Protein AF-A0A965MP32-F1 (afdb_monomer)

Mean predicted aligned error: 12.07 Å

Nearest PDB structures (foldseek):
  3c37-assembly2_B  TM=7.876E-01  e=1.181E-11  Geobacter sulfurreducens PCA
  3c37-assembly1_A  TM=7.851E-01  e=1.243E-11  Geobacter sulfurreducens PCA
  6ait-assembly1_C  TM=8.384E-01  e=5.784E-10  Escherichia coli K-12
  6ait-assembly1_D  TM=7.906E-01  e=2.077E-10  Escherichia coli K-12
  6ait-assembly1_B  TM=7.524E-01  e=4.960E-10  Escherichia coli K-12

Structure (mmCIF, N/CA/C/O backbone):
data_AF-A0A965MP32-F1
#
_entry.id   AF-A0A965MP32-F1
#
loop_
_atom_site.group_PDB
_atom_site.id
_atom_site.type_symbol
_atom_site.label_atom_id
_atom_site.label_alt_id
_atom_site.label_comp_id
_atom_site.label_asym_id
_atom_site.label_entity_id
_atom_site.label_seq_id
_atom_site.pdbx_PDB_ins_code
_atom_site.Cartn_x
_atom_site.Cartn_y
_atom_site.Cartn_z
_atom_site.occupancy
_atom_site.B_iso_or_equiv
_atom_site.auth_seq_id
_atom_site.auth_comp_id
_atom_site.auth_asym_id
_atom_site.auth_atom_id
_atom_site.pdbx_PDB_model_num
ATOM 1 N N . MET A 1 1 ? 70.671 13.641 80.241 1.00 37.56 1 MET A N 1
ATOM 2 C CA . MET A 1 1 ? 70.829 15.079 79.932 1.00 37.56 1 MET A CA 1
ATOM 3 C C . MET A 1 1 ? 70.138 15.336 78.591 1.00 37.56 1 MET A C 1
ATOM 5 O O . MET A 1 1 ? 70.593 14.753 77.624 1.00 37.56 1 MET A O 1
ATOM 9 N N . ARG A 1 2 ? 69.045 16.135 78.585 1.00 38.53 2 ARG A N 1
ATOM 10 C CA . ARG A 1 2 ? 68.271 16.693 77.431 1.00 38.53 2 ARG A CA 1
ATOM 11 C C . ARG A 1 2 ? 67.575 15.669 76.488 1.00 38.53 2 ARG A C 1
ATOM 13 O O . ARG A 1 2 ? 68.252 14.838 75.912 1.00 38.53 2 ARG A O 1
ATOM 20 N N . MET A 1 3 ? 66.235 15.540 76.390 1.00 34.91 3 MET A N 1
ATOM 21 C CA . MET A 1 3 ? 65.197 16.460 75.834 1.00 34.91 3 MET A CA 1
ATOM 22 C C . MET A 1 3 ? 65.639 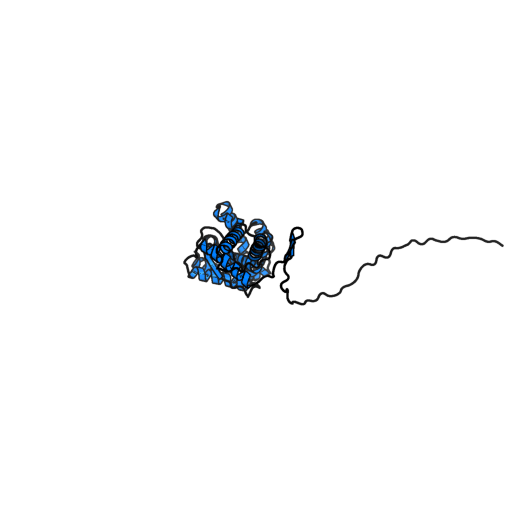17.079 74.489 1.00 34.91 3 MET A C 1
ATOM 24 O O . MET A 1 3 ? 66.714 17.654 74.449 1.00 34.91 3 MET A O 1
ATOM 28 N N . THR A 1 4 ? 64.950 16.973 73.342 1.00 38.81 4 THR A N 1
ATOM 29 C CA . THR A 1 4 ? 63.533 17.277 73.028 1.00 38.81 4 THR A CA 1
ATOM 30 C C . THR A 1 4 ? 63.216 16.986 71.543 1.00 38.81 4 THR A C 1
ATOM 32 O O . THR A 1 4 ? 64.109 17.151 70.722 1.00 38.81 4 THR A O 1
ATOM 35 N N . MET A 1 5 ? 61.916 16.761 71.249 1.00 38.69 5 MET A N 1
ATOM 36 C CA . MET A 1 5 ? 61.130 17.161 70.046 1.00 38.69 5 MET A CA 1
ATOM 37 C C . MET A 1 5 ? 61.526 16.567 68.674 1.00 38.69 5 MET A C 1
ATOM 39 O O . MET A 1 5 ? 62.690 16.480 68.338 1.00 38.69 5 MET A O 1
ATOM 43 N N . GLY A 1 6 ? 60.636 16.145 67.772 1.00 36.22 6 GLY A N 1
ATOM 44 C CA . GLY A 1 6 ? 59.199 16.356 67.601 1.00 36.22 6 GLY A CA 1
ATOM 45 C C . GLY A 1 6 ? 58.930 16.804 66.155 1.00 36.22 6 GLY A C 1
ATOM 46 O O . GLY A 1 6 ? 59.441 17.837 65.749 1.00 36.22 6 GLY A O 1
ATOM 47 N N . SER A 1 7 ? 58.149 16.052 65.372 1.00 38.44 7 SER A N 1
ATOM 48 C CA . SER A 1 7 ? 57.143 16.579 64.423 1.00 38.44 7 SER A CA 1
ATOM 49 C C . SER A 1 7 ? 56.504 15.454 63.598 1.00 38.44 7 SER A C 1
ATOM 51 O O . SER A 1 7 ? 57.158 14.542 63.101 1.00 38.44 7 SER A O 1
ATOM 53 N N . LYS A 1 8 ? 55.172 15.518 63.527 1.00 38.38 8 LYS A N 1
ATOM 54 C CA . LYS A 1 8 ? 54.264 14.622 62.806 1.00 38.38 8 LYS A CA 1
ATOM 55 C C . LYS A 1 8 ? 54.278 14.957 61.314 1.00 38.38 8 LYS A C 1
ATOM 57 O O . LYS A 1 8 ? 54.114 16.119 60.955 1.00 38.38 8 LYS A O 1
ATOM 62 N N . GLN A 1 9 ? 54.362 13.937 60.467 1.00 43.22 9 GLN A N 1
ATOM 63 C CA . GLN A 1 9 ? 54.179 14.056 59.022 1.00 43.22 9 GLN A CA 1
ATOM 64 C C . GLN A 1 9 ? 52.697 13.837 58.665 1.00 43.22 9 GLN A C 1
ATOM 66 O O . GLN A 1 9 ? 52.063 12.884 59.123 1.00 43.22 9 GLN A O 1
ATOM 71 N N . GLN A 1 10 ? 52.136 14.779 57.909 1.00 37.81 10 GLN A N 1
ATOM 72 C CA . GLN A 1 10 ? 50.729 14.864 57.508 1.00 37.81 10 GLN A CA 1
ATOM 73 C C . GLN A 1 10 ? 50.373 13.809 56.443 1.00 37.81 10 GLN A C 1
ATOM 75 O O . GLN A 1 10 ? 51.172 13.519 55.557 1.00 37.81 10 GLN A O 1
ATOM 80 N N . ARG A 1 11 ? 49.150 13.263 56.511 1.00 40.94 11 ARG A N 1
ATOM 81 C CA . ARG A 1 11 ? 48.537 12.416 55.471 1.00 40.94 11 ARG A CA 1
ATOM 82 C C . ARG A 1 11 ? 47.559 13.250 54.638 1.00 40.94 11 ARG A C 1
ATOM 84 O O . ARG A 1 11 ? 46.752 13.950 55.251 1.00 40.94 11 ARG A O 1
ATOM 91 N N . PRO A 1 12 ? 47.531 13.127 53.301 1.00 39.06 12 PRO A N 1
ATOM 92 C CA . PRO A 1 12 ? 46.391 13.568 52.521 1.00 39.06 12 PRO A CA 1
ATOM 93 C C . PRO A 1 12 ? 45.359 12.443 52.365 1.00 39.06 12 PRO A C 1
ATOM 95 O O . PRO A 1 12 ? 45.675 11.256 52.278 1.00 39.06 12 PRO A O 1
ATOM 98 N N . ILE A 1 13 ? 44.109 12.884 52.379 1.00 37.53 13 ILE A N 1
ATOM 99 C CA . ILE A 1 13 ? 42.854 12.147 52.263 1.00 37.53 13 ILE A CA 1
ATOM 100 C C . ILE A 1 13 ? 42.632 11.773 50.791 1.00 37.53 13 ILE A C 1
ATOM 102 O O . ILE A 1 13 ? 42.721 12.646 49.930 1.00 37.53 13 ILE A O 1
ATOM 106 N N . SER A 1 14 ? 42.290 10.516 50.500 1.00 36.25 14 SER A N 1
ATOM 107 C CA . SER A 1 14 ? 41.724 10.116 49.207 1.00 36.25 14 SER A CA 1
ATOM 108 C C . SER A 1 14 ? 40.303 9.579 49.393 1.00 36.25 14 SER A C 1
ATOM 110 O O . SER A 1 14 ? 40.043 8.646 50.152 1.00 36.25 14 SER A O 1
ATOM 112 N N . LEU A 1 15 ? 39.378 10.257 48.714 1.00 36.84 15 LEU A N 1
ATOM 113 C CA . LEU A 1 15 ? 37.946 9.992 48.627 1.00 36.84 15 LEU A CA 1
ATOM 114 C C . LEU A 1 15 ? 37.706 8.668 47.881 1.00 36.84 15 LEU A C 1
ATOM 116 O O . LEU A 1 15 ? 38.187 8.491 46.762 1.00 36.84 15 LEU A O 1
ATOM 120 N N . GLY A 1 16 ? 36.949 7.753 48.488 1.00 30.52 16 GLY A N 1
ATOM 121 C CA . GLY A 1 16 ? 36.506 6.516 47.850 1.00 30.52 16 GLY A CA 1
ATOM 122 C C . GLY A 1 16 ? 35.370 6.778 46.862 1.00 30.52 16 GLY A C 1
ATOM 123 O O . GLY A 1 16 ? 34.282 7.183 47.262 1.00 30.52 16 GLY A O 1
ATOM 124 N N . LEU A 1 17 ? 35.625 6.523 45.579 1.00 32.59 17 LEU A N 1
ATOM 125 C CA . LEU A 1 17 ? 34.623 6.479 44.518 1.00 32.59 17 LEU A CA 1
ATOM 126 C C . LEU A 1 17 ? 34.267 5.003 44.274 1.00 32.59 17 LEU A C 1
ATOM 128 O O . LEU A 1 17 ? 35.060 4.253 43.708 1.00 32.59 17 LEU A O 1
ATOM 132 N N . GLN A 1 18 ? 33.098 4.566 44.747 1.00 32.56 18 GLN A N 1
ATOM 133 C CA . GLN A 1 18 ? 32.551 3.246 44.425 1.00 32.56 18 GLN A CA 1
ATOM 134 C C . GLN A 1 18 ? 32.035 3.258 42.982 1.00 32.56 18 GLN A C 1
ATOM 136 O O . GLN A 1 18 ? 30.988 3.827 42.684 1.00 32.56 18 GLN A O 1
ATOM 141 N N . VAL A 1 19 ? 32.796 2.633 42.084 1.00 33.50 19 VAL A N 1
ATOM 142 C CA . VAL A 1 19 ? 32.397 2.354 40.701 1.00 33.50 19 VAL A CA 1
ATOM 143 C C . VAL A 1 19 ? 31.686 1.001 40.649 1.00 33.50 19 VAL A C 1
ATOM 145 O O . VAL A 1 19 ? 32.154 0.011 41.207 1.00 33.50 19 VAL A O 1
ATOM 148 N N . CYS A 1 20 ? 30.534 1.003 39.980 1.00 32.00 20 CYS A N 1
ATOM 149 C CA . CYS A 1 20 ? 29.635 -0.121 39.749 1.00 32.00 20 CYS A CA 1
ATOM 150 C C . CYS A 1 20 ? 30.291 -1.296 39.001 1.00 32.00 20 CYS A C 1
ATOM 152 O O . CYS A 1 20 ? 30.848 -1.125 37.921 1.00 32.00 20 CYS A O 1
ATOM 154 N N . ALA A 1 21 ? 30.083 -2.502 39.527 1.00 29.48 21 ALA A N 1
ATOM 155 C CA . ALA A 1 21 ? 30.042 -3.782 38.817 1.00 29.48 21 ALA A CA 1
ATOM 156 C C . ALA A 1 21 ? 29.000 -4.640 39.580 1.00 29.48 21 ALA A C 1
ATOM 158 O O . ALA A 1 21 ? 28.921 -4.524 40.796 1.00 29.48 21 ALA A O 1
ATOM 159 N N . ALA A 1 22 ? 28.133 -5.473 39.012 1.00 28.56 22 ALA A N 1
ATOM 160 C CA . ALA A 1 22 ? 28.153 -6.163 37.739 1.00 28.56 22 ALA A CA 1
ATOM 161 C C . ALA A 1 22 ? 26.739 -6.663 37.356 1.00 28.56 22 ALA A C 1
ATOM 163 O O . ALA A 1 22 ? 25.857 -6.791 38.200 1.00 28.56 22 ALA A O 1
ATOM 164 N N . LEU A 1 23 ? 26.605 -6.960 36.060 1.00 33.09 23 LEU A N 1
ATOM 165 C CA . LEU A 1 23 ? 25.777 -7.965 35.380 1.00 33.09 23 LEU A CA 1
ATOM 166 C C . LEU A 1 23 ? 24.726 -8.767 36.178 1.00 33.09 23 LEU A C 1
ATOM 168 O O . LEU A 1 23 ? 25.046 -9.496 37.112 1.00 33.09 23 LEU A O 1
ATOM 172 N N . GLY A 1 24 ? 23.513 -8.818 35.618 1.00 26.61 24 GLY A N 1
ATOM 173 C CA . GLY A 1 24 ? 22.509 -9.841 35.913 1.00 26.61 24 GLY A CA 1
ATOM 174 C C . GLY A 1 24 ? 21.427 -9.925 34.831 1.00 26.61 24 GLY A C 1
ATOM 175 O O . GLY A 1 24 ? 20.416 -9.246 34.922 1.00 26.61 24 GLY A O 1
ATOM 176 N N . ALA A 1 25 ? 21.697 -10.725 33.795 1.00 30.36 25 ALA A N 1
ATOM 177 C CA . ALA A 1 25 ? 20.767 -11.437 32.907 1.00 30.36 25 ALA A CA 1
ATOM 178 C C . ALA A 1 25 ? 19.334 -10.888 32.689 1.00 30.36 25 ALA A C 1
ATOM 180 O O . ALA A 1 25 ? 18.448 -11.095 33.513 1.00 30.36 25 ALA A O 1
ATOM 181 N N . VAL A 1 26 ? 19.053 -10.391 31.477 1.00 33.47 26 VAL A N 1
ATOM 182 C CA . VAL A 1 26 ? 17.697 -10.444 30.898 1.00 33.47 26 VAL A CA 1
ATOM 183 C C . VAL A 1 26 ? 17.725 -11.424 29.731 1.00 33.47 26 VAL A C 1
ATOM 185 O O . VAL A 1 26 ? 18.050 -11.080 28.597 1.00 33.47 26 VAL A O 1
ATOM 188 N N . CYS A 1 27 ? 17.452 -12.684 30.067 1.00 30.05 27 CYS A N 1
ATOM 189 C CA . CYS A 1 27 ? 17.113 -13.732 29.119 1.00 30.05 27 CYS A CA 1
ATOM 190 C C . CYS A 1 27 ? 15.617 -13.636 28.792 1.00 30.05 27 CYS A C 1
ATOM 192 O O . CYS A 1 27 ? 14.801 -13.270 29.637 1.00 30.05 27 CYS A O 1
ATOM 194 N N . ALA A 1 28 ? 15.306 -13.954 27.542 1.00 31.56 28 ALA A N 1
ATOM 195 C CA . ALA A 1 28 ? 14.000 -13.976 26.913 1.00 31.56 28 ALA A CA 1
ATOM 196 C C . ALA A 1 28 ? 12.879 -14.588 27.764 1.00 31.56 28 ALA A C 1
ATOM 198 O O . ALA A 1 28 ? 13.056 -15.661 28.327 1.00 31.56 28 ALA A O 1
ATOM 199 N N . LEU A 1 29 ? 11.691 -13.983 27.689 1.00 31.91 29 LEU A N 1
ATOM 200 C CA . LEU A 1 29 ? 10.424 -14.707 27.620 1.00 31.91 29 LEU A CA 1
ATOM 201 C C . LEU A 1 29 ? 9.424 -13.874 26.810 1.00 31.91 29 LEU A C 1
ATOM 203 O O . LEU A 1 29 ? 8.959 -12.816 27.227 1.00 31.91 29 LEU A O 1
ATOM 207 N N . ALA A 1 30 ? 9.131 -14.378 25.614 1.00 42.50 30 ALA A N 1
ATOM 208 C CA . ALA A 1 30 ? 7.937 -14.050 24.861 1.00 42.50 30 ALA A CA 1
ATOM 209 C C . ALA A 1 30 ? 6.704 -14.445 25.689 1.00 42.50 30 ALA A C 1
ATOM 211 O O . ALA A 1 30 ? 6.633 -15.561 26.201 1.00 42.50 30 ALA A O 1
ATOM 212 N N . GLY A 1 31 ? 5.734 -13.542 25.804 1.00 32.56 31 GLY A N 1
ATOM 213 C CA . GLY A 1 31 ? 4.478 -13.832 26.484 1.00 32.56 31 GLY A CA 1
ATOM 214 C C . GLY A 1 31 ? 3.656 -12.581 26.755 1.00 32.56 31 GLY A C 1
ATOM 215 O O . GLY A 1 31 ? 3.926 -11.851 27.696 1.00 32.56 31 GLY A O 1
ATOM 216 N N . SER A 1 32 ? 2.619 -12.385 25.941 1.00 35.19 32 SER A N 1
ATOM 217 C CA . SER A 1 32 ? 1.440 -11.566 26.239 1.00 35.19 32 SER A CA 1
ATOM 218 C C . SER A 1 32 ? 1.670 -10.070 26.506 1.00 35.19 32 SER A C 1
ATOM 220 O O . SER A 1 32 ? 1.634 -9.601 27.641 1.00 35.19 32 SER A O 1
ATOM 222 N N . VAL A 1 33 ? 1.741 -9.271 25.434 1.00 36.53 33 VAL A N 1
ATOM 223 C CA . VAL A 1 33 ? 1.309 -7.866 25.525 1.00 36.53 33 VAL A CA 1
ATOM 224 C C . VAL A 1 33 ? -0.220 -7.869 25.561 1.00 36.53 33 VAL A C 1
ATOM 226 O O . VAL A 1 33 ? -0.901 -7.718 24.550 1.00 36.53 33 VAL A O 1
ATOM 229 N N . CYS A 1 34 ? -0.768 -8.118 26.749 1.00 35.50 34 CYS A N 1
ATOM 230 C CA . CYS A 1 34 ? -2.165 -7.842 27.044 1.00 35.50 34 CYS A CA 1
ATOM 231 C C . CYS A 1 34 ? -2.372 -6.325 26.989 1.00 35.50 34 CYS A C 1
ATOM 233 O O . CYS A 1 34 ? -1.850 -5.621 27.843 1.00 35.50 34 CYS A O 1
ATOM 235 N N . ALA A 1 35 ? -3.125 -5.84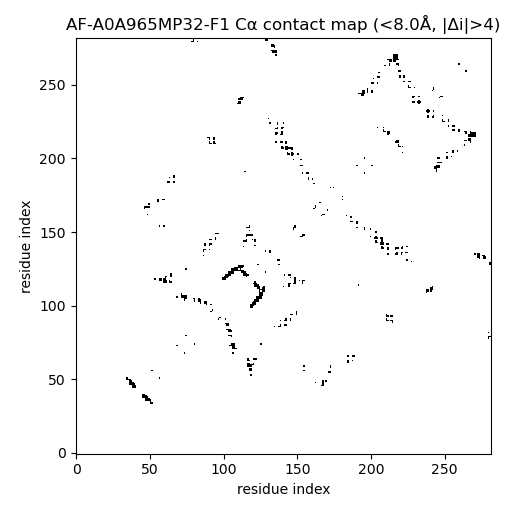4 25.998 1.00 41.59 35 ALA A N 1
ATOM 236 C CA . ALA A 1 35 ? -4.216 -4.878 26.167 1.00 41.59 35 ALA A CA 1
ATOM 237 C C . ALA A 1 35 ? -4.033 -3.726 27.191 1.00 41.59 35 ALA A C 1
ATOM 239 O O . ALA A 1 35 ? -4.978 -3.387 27.901 1.00 41.59 35 ALA A O 1
ATOM 240 N N . GLN A 1 36 ? -2.860 -3.099 27.294 1.00 44.12 36 GLN A N 1
ATOM 241 C CA . GLN A 1 36 ? -2.696 -1.921 28.147 1.00 44.12 36 GLN A CA 1
ATOM 242 C C . GLN A 1 36 ? -3.070 -0.671 27.350 1.00 44.12 36 GLN A C 1
ATOM 244 O O . GLN A 1 36 ? -2.425 -0.322 26.362 1.00 44.12 36 GLN A O 1
ATOM 249 N N . GLY A 1 37 ? -4.172 -0.041 27.760 1.00 46.34 37 GLY A N 1
ATOM 250 C CA . GLY A 1 37 ? -4.647 1.222 27.209 1.00 46.34 37 GLY A CA 1
ATOM 251 C C . GLY A 1 37 ? -3.576 2.310 27.261 1.00 46.34 37 GLY A C 1
ATOM 252 O O . GLY A 1 37 ? -2.793 2.389 28.207 1.00 46.34 37 GLY A O 1
ATOM 253 N N . ILE A 1 38 ? -3.542 3.154 26.232 1.00 51.56 38 ILE A N 1
ATOM 254 C CA . ILE A 1 38 ? -2.641 4.307 26.165 1.00 51.56 38 ILE A CA 1
ATOM 255 C C . ILE A 1 38 ? -3.315 5.464 26.909 1.00 51.56 38 ILE A C 1
ATOM 257 O O . ILE A 1 38 ? -4.461 5.806 26.614 1.00 51.56 38 ILE A O 1
ATOM 261 N N . SER A 1 39 ? -2.607 6.059 27.868 1.00 41.62 39 SER A N 1
ATOM 262 C CA . SER A 1 39 ? -3.038 7.270 28.572 1.00 41.62 39 SER A CA 1
ATOM 263 C C . SER A 1 39 ? -2.491 8.492 27.840 1.00 41.62 39 SER A C 1
ATOM 265 O O . SER A 1 39 ? -1.275 8.642 27.722 1.00 41.62 39 SER A O 1
ATOM 267 N N . LEU A 1 40 ? -3.371 9.366 27.353 1.00 46.25 40 LEU A N 1
ATOM 268 C CA . LEU A 1 40 ? -2.987 10.692 26.864 1.00 46.25 40 LEU A CA 1
ATOM 269 C C . LEU A 1 40 ? -3.285 11.711 27.967 1.00 46.25 40 LEU A C 1
ATOM 271 O O . LEU A 1 40 ? -4.437 11.846 28.380 1.00 46.25 40 LEU A O 1
ATOM 275 N N . ASP A 1 41 ? -2.246 12.392 28.457 1.00 42.66 41 ASP A N 1
ATOM 276 C CA . ASP A 1 41 ? -2.387 13.498 29.406 1.00 42.66 41 ASP A CA 1
ATOM 277 C C . ASP A 1 41 ? -2.556 14.810 28.635 1.00 42.66 41 ASP A C 1
ATOM 279 O O . ASP A 1 41 ? -1.628 15.303 27.995 1.00 42.66 41 ASP A O 1
ATOM 283 N N . MET A 1 42 ? -3.774 15.347 28.664 1.00 46.41 42 MET A N 1
ATOM 284 C CA . MET A 1 42 ? -4.117 16.652 28.106 1.00 46.41 42 MET A CA 1
ATOM 285 C C . MET A 1 42 ? -4.601 17.548 29.246 1.00 46.41 42 MET A C 1
ATOM 287 O O . MET A 1 42 ? -5.796 17.796 29.390 1.00 46.41 42 MET A O 1
ATOM 291 N N . GLY A 1 43 ? -3.673 18.007 30.089 1.00 42.75 43 GLY A N 1
ATOM 292 C CA . GLY A 1 43 ? -3.949 19.055 31.074 1.00 42.75 43 GLY A CA 1
ATOM 293 C C . GLY A 1 43 ? -4.941 18.650 32.168 1.00 42.75 43 GLY A C 1
ATOM 294 O O . GLY A 1 43 ? -5.856 19.411 32.473 1.00 42.75 43 GLY A O 1
ATOM 295 N N . GLY A 1 44 ? -4.765 17.464 32.763 1.00 45.41 44 GLY A N 1
ATOM 296 C CA . GLY A 1 44 ? -5.489 17.052 33.976 1.00 45.41 44 GLY A CA 1
ATOM 297 C C . GLY A 1 44 ? -6.670 16.099 33.762 1.00 45.41 44 GLY A C 1
ATOM 298 O O . GLY A 1 44 ? -7.175 15.543 34.736 1.00 45.41 44 GLY A O 1
ATOM 299 N N . ALA A 1 45 ? -7.072 15.834 32.516 1.00 45.44 45 ALA A N 1
ATOM 300 C CA . ALA A 1 45 ? -8.007 14.761 32.181 1.00 45.44 45 ALA A CA 1
ATOM 301 C C . ALA A 1 45 ? -7.243 13.568 31.587 1.00 45.44 45 ALA A C 1
ATOM 303 O O . ALA A 1 45 ? -6.791 13.611 30.444 1.00 45.44 45 ALA A O 1
ATOM 304 N N . THR A 1 46 ? -7.099 12.485 32.357 1.00 50.50 46 THR A N 1
ATOM 305 C CA . THR A 1 46 ? -6.548 11.222 31.846 1.00 50.50 46 THR A CA 1
ATOM 306 C C . THR A 1 46 ? -7.624 10.495 31.049 1.00 50.50 46 THR A C 1
ATOM 308 O O . THR A 1 46 ? -8.494 9.818 31.599 1.00 50.50 46 THR A O 1
ATOM 311 N N . LEU A 1 47 ? -7.570 10.635 29.729 1.00 54.88 47 LEU A N 1
ATOM 312 C CA . LEU A 1 47 ? -8.403 9.860 28.823 1.00 54.88 47 LEU A CA 1
ATOM 313 C C . LEU A 1 47 ? -7.803 8.456 28.682 1.00 54.88 47 LEU A C 1
ATOM 315 O O . LEU A 1 47 ? -6.742 8.278 28.082 1.00 54.88 47 LEU A O 1
ATOM 319 N N . LYS A 1 48 ? -8.469 7.457 29.270 1.00 58.28 48 LYS A N 1
ATOM 320 C CA . LYS A 1 48 ? -8.087 6.048 29.128 1.00 58.28 48 LYS A CA 1
ATOM 321 C C . LYS A 1 48 ? -8.633 5.510 27.814 1.00 58.28 48 LYS A C 1
ATOM 323 O O . LYS A 1 48 ? -9.839 5.522 27.591 1.00 58.28 48 LYS A O 1
ATOM 328 N N . MET A 1 49 ? -7.738 5.052 26.949 1.00 62.88 49 MET A N 1
ATOM 329 C CA . MET A 1 49 ? -8.106 4.429 25.687 1.00 62.88 49 MET A CA 1
ATOM 330 C C . MET A 1 49 ? -8.319 2.925 25.900 1.00 62.88 49 MET A C 1
ATOM 332 O O . MET A 1 49 ? -7.386 2.235 26.308 1.00 62.88 49 MET A O 1
ATOM 336 N N . GLU A 1 50 ? -9.517 2.415 25.609 1.00 67.31 50 GLU A N 1
ATOM 337 C CA . GLU A 1 50 ? -9.808 0.970 25.639 1.00 67.31 50 GLU A CA 1
ATOM 338 C C . GLU A 1 50 ? -8.860 0.196 24.720 1.00 67.31 50 GLU A C 1
ATOM 340 O O . GLU A 1 50 ? -8.490 0.740 23.684 1.00 67.31 50 GLU A O 1
ATOM 345 N N . PRO A 1 51 ? -8.452 -1.042 25.037 1.00 73.75 51 PRO A N 1
ATOM 346 C CA . PRO A 1 51 ? -7.490 -1.793 24.234 1.00 73.75 51 PRO A CA 1
ATOM 347 C C . PRO A 1 51 ? -7.954 -2.029 22.789 1.00 73.75 51 PRO A C 1
ATOM 349 O O . PRO A 1 51 ? -9.144 -2.064 22.491 1.00 73.75 51 PRO A O 1
ATOM 352 N N . GLU A 1 52 ? -6.992 -2.207 21.878 1.00 79.50 52 GLU A N 1
ATOM 353 C CA . GLU A 1 52 ? -7.288 -2.478 20.467 1.00 79.50 52 GLU A CA 1
ATOM 354 C C . GLU A 1 52 ? -8.075 -3.779 20.293 1.00 79.50 52 GLU A C 1
ATOM 356 O O . GLU A 1 52 ? -7.676 -4.831 20.793 1.00 79.50 52 GLU A O 1
ATOM 361 N N . SER A 1 53 ? -9.160 -3.714 19.521 1.00 82.12 53 SER A N 1
ATOM 362 C CA . SER A 1 53 ? -9.995 -4.867 19.194 1.00 82.12 53 SER A CA 1
ATOM 363 C C . SER A 1 53 ? -9.874 -5.219 17.716 1.00 82.12 53 SER A C 1
ATOM 365 O O . SER A 1 53 ? -10.092 -4.377 16.845 1.00 82.12 53 SER A O 1
ATOM 367 N N . ALA A 1 54 ? -9.601 -6.491 17.415 1.00 83.38 54 ALA A N 1
ATOM 368 C CA . ALA A 1 54 ? -9.586 -6.991 16.039 1.00 83.38 54 ALA A CA 1
ATOM 369 C C . ALA A 1 54 ? -10.949 -6.810 15.341 1.00 83.38 54 ALA A C 1
ATOM 371 O O . ALA A 1 54 ? -11.008 -6.512 14.151 1.00 83.38 54 ALA A O 1
ATOM 372 N N . GLN A 1 55 ? -12.054 -6.939 16.085 1.00 83.19 55 GLN A N 1
ATOM 373 C CA . GLN A 1 55 ? -13.401 -6.726 15.548 1.00 83.19 55 GLN A CA 1
ATOM 374 C C . GLN A 1 55 ? -13.639 -5.258 15.191 1.00 83.19 55 GLN A C 1
ATOM 376 O O . GLN A 1 55 ? -14.214 -4.961 14.145 1.00 83.19 55 GLN A O 1
ATOM 381 N N . GLU A 1 56 ? -13.172 -4.340 16.038 1.00 84.00 56 GLU A N 1
ATOM 382 C CA . GLU A 1 56 ? -13.257 -2.909 15.762 1.00 84.00 56 GLU A CA 1
ATOM 383 C C . GLU A 1 56 ? -12.406 -2.533 14.547 1.00 84.00 56 GLU A C 1
ATOM 385 O O . GLU A 1 56 ? -12.879 -1.822 13.664 1.00 84.00 56 GLU A O 1
ATOM 390 N N . GLU A 1 57 ? -11.177 -3.045 14.461 1.00 87.06 57 GLU A N 1
ATOM 391 C CA . GLU A 1 57 ? -10.295 -2.801 13.321 1.00 87.06 57 GLU A CA 1
ATOM 392 C C . GLU A 1 57 ? -10.927 -3.273 12.002 1.00 87.06 57 GLU A C 1
ATOM 394 O O . GLU A 1 57 ? -10.904 -2.546 11.009 1.00 87.06 57 GLU A O 1
ATOM 399 N N . LEU A 1 58 ? -11.561 -4.452 12.000 1.00 86.75 58 LEU A N 1
ATOM 400 C CA . LEU A 1 58 ? -12.306 -4.961 10.845 1.00 86.75 58 LEU A CA 1
ATOM 401 C C . LEU A 1 58 ? -13.510 -4.078 10.489 1.00 86.75 58 LEU A C 1
ATOM 403 O O 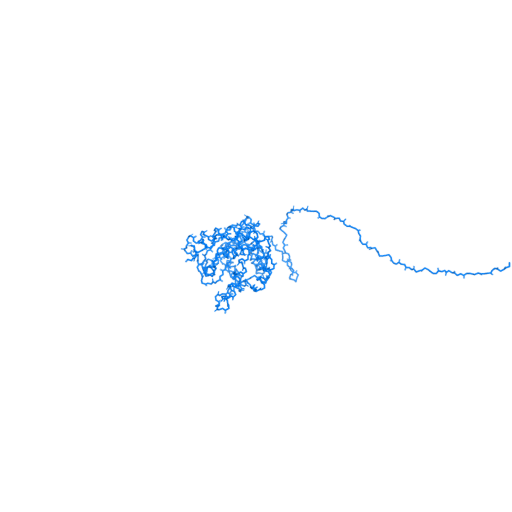. LEU A 1 58 ? -13.765 -3.852 9.305 1.00 86.75 58 LEU A O 1
ATOM 407 N N . ALA A 1 59 ? -14.251 -3.579 11.483 1.00 84.81 59 ALA A N 1
ATOM 408 C CA . ALA A 1 59 ? -15.391 -2.692 11.259 1.00 84.81 59 ALA A CA 1
ATOM 409 C C . ALA A 1 59 ? -14.950 -1.352 10.651 1.00 84.81 59 ALA A C 1
ATOM 411 O O . ALA A 1 59 ? -15.505 -0.922 9.641 1.00 84.81 59 ALA A O 1
ATOM 412 N N . VAL A 1 60 ? -13.891 -0.741 11.195 1.00 86.06 60 VAL A N 1
ATOM 413 C CA . VAL A 1 60 ? -13.267 0.459 10.616 1.00 86.06 60 VAL A CA 1
ATOM 414 C C . VAL A 1 60 ? -12.790 0.176 9.191 1.00 86.06 60 VAL A C 1
ATOM 416 O O . VAL A 1 60 ? -13.042 0.968 8.290 1.00 86.06 60 VAL A O 1
ATOM 419 N N . GLY A 1 61 ? -12.167 -0.979 8.961 1.00 89.38 61 GLY A N 1
ATOM 420 C CA . GLY A 1 61 ? -11.740 -1.427 7.639 1.00 89.38 61 GLY A CA 1
ATOM 421 C C . GLY A 1 61 ? -12.851 -1.458 6.597 1.00 89.38 61 GLY A C 1
ATOM 422 O O . GLY A 1 61 ? -12.676 -0.974 5.478 1.00 89.38 61 GLY A O 1
ATOM 423 N N . ARG A 1 62 ? -14.016 -2.001 6.969 1.00 88.75 62 ARG A N 1
ATOM 424 C CA . ARG A 1 62 ? -15.204 -2.040 6.102 1.00 88.75 62 ARG A CA 1
ATOM 425 C C . ARG A 1 62 ? -15.730 -0.646 5.793 1.00 88.75 62 ARG A C 1
ATOM 427 O O . ARG A 1 62 ? -16.072 -0.394 4.644 1.00 88.75 62 ARG A O 1
ATOM 434 N N . LEU A 1 63 ? -15.747 0.253 6.776 1.00 87.00 63 LEU A N 1
ATOM 435 C CA . LEU A 1 63 ? -16.144 1.644 6.554 1.00 87.00 63 LEU A CA 1
ATOM 436 C C . LEU A 1 63 ? -15.188 2.368 5.608 1.00 87.00 63 LEU A C 1
ATOM 438 O O . LEU A 1 63 ? -15.643 3.035 4.687 1.00 87.00 63 LEU A O 1
ATOM 442 N N . VAL A 1 64 ? -13.874 2.203 5.794 1.00 90.06 64 VAL A N 1
ATOM 443 C CA . VAL A 1 64 ? -12.859 2.796 4.909 1.00 90.06 64 VAL A CA 1
ATOM 444 C C . VAL A 1 64 ? -13.023 2.281 3.482 1.00 90.06 64 VAL A C 1
ATOM 446 O O . VAL A 1 64 ? -13.105 3.074 2.547 1.00 90.06 64 VAL A O 1
ATOM 449 N N . ALA A 1 65 ? -13.148 0.964 3.306 1.00 92.00 65 ALA A N 1
ATOM 450 C CA . ALA A 1 65 ? -13.384 0.376 1.992 1.00 92.00 65 ALA A CA 1
ATOM 451 C C . ALA A 1 65 ? -14.710 0.855 1.376 1.00 92.00 65 ALA A C 1
ATOM 453 O O . ALA A 1 65 ? -14.743 1.187 0.196 1.00 92.00 65 ALA A O 1
ATOM 454 N N . GLY A 1 66 ? -15.785 0.933 2.165 1.00 90.94 66 GLY A N 1
ATOM 455 C CA . GLY A 1 66 ? -17.086 1.440 1.729 1.00 90.94 66 GLY A CA 1
ATOM 456 C C . GLY A 1 66 ? -17.037 2.902 1.287 1.00 90.94 66 GLY A C 1
ATOM 457 O O . GLY A 1 66 ? -17.603 3.235 0.251 1.00 90.94 66 GLY A O 1
ATOM 458 N N . GLN A 1 67 ? -16.299 3.752 2.008 1.00 89.38 67 GLN A N 1
ATOM 459 C CA . GLN A 1 67 ? -16.092 5.155 1.646 1.00 89.38 67 GLN A CA 1
ATOM 460 C C . GLN A 1 67 ? -15.395 5.284 0.288 1.00 89.38 67 GLN A C 1
ATOM 462 O O . GLN A 1 67 ? -15.847 6.037 -0.574 1.00 89.38 67 GLN A O 1
ATOM 467 N N . ILE A 1 68 ? -14.315 4.524 0.080 1.00 91.19 68 ILE A N 1
ATOM 468 C CA . ILE A 1 68 ? -13.562 4.545 -1.180 1.00 91.19 68 ILE A CA 1
ATOM 469 C C . ILE A 1 68 ? -14.426 3.999 -2.322 1.00 91.19 68 ILE A C 1
ATOM 471 O O . ILE A 1 68 ? -14.499 4.619 -3.378 1.00 91.19 68 ILE A O 1
ATOM 475 N N . LEU A 1 69 ? -15.127 2.881 -2.102 1.00 92.75 69 LEU A N 1
ATOM 476 C CA . LEU A 1 69 ? -15.988 2.252 -3.110 1.00 92.75 69 LEU A CA 1
ATOM 477 C C . LEU A 1 69 ? -17.242 3.073 -3.442 1.00 92.75 69 LEU A C 1
ATOM 479 O O . LEU A 1 69 ? -17.778 2.956 -4.545 1.00 92.75 69 LEU A O 1
ATOM 483 N N . GLY A 1 70 ? -17.705 3.904 -2.506 1.00 91.25 70 GLY A N 1
ATOM 484 C CA . GLY A 1 70 ? -18.758 4.889 -2.739 1.00 91.25 70 GLY A CA 1
ATOM 485 C C . GLY A 1 70 ? -18.297 6.040 -3.635 1.00 91.25 70 GLY A C 1
ATOM 486 O O . GLY A 1 70 ? -19.091 6.544 -4.426 1.00 91.25 70 GLY A O 1
ATOM 487 N N . ALA A 1 71 ? -17.017 6.420 -3.553 1.00 90.06 71 ALA A N 1
ATOM 488 C CA . ALA A 1 71 ? -16.419 7.457 -4.394 1.00 90.06 71 ALA A CA 1
ATOM 489 C C . ALA A 1 71 ? -15.984 6.934 -5.776 1.00 90.06 71 ALA A C 1
ATOM 491 O O . ALA A 1 71 ? -16.166 7.621 -6.778 1.00 90.06 71 ALA A O 1
ATOM 492 N N . ALA A 1 72 ? -15.430 5.720 -5.842 1.00 93.81 72 ALA A N 1
ATOM 493 C CA . ALA A 1 72 ? -14.960 5.088 -7.072 1.00 93.81 72 ALA A CA 1
ATOM 494 C C . ALA A 1 72 ? -15.294 3.591 -7.078 1.00 93.81 72 ALA A C 1
ATOM 496 O O . ALA A 1 72 ? -14.893 2.834 -6.194 1.00 93.81 72 ALA A O 1
ATOM 497 N N . LYS A 1 73 ? -16.019 3.142 -8.106 1.00 96.69 73 LYS A N 1
ATOM 498 C CA . LYS A 1 73 ? -16.451 1.743 -8.225 1.00 96.69 73 LYS A CA 1
ATOM 499 C C . LYS A 1 73 ? -15.275 0.827 -8.553 1.00 96.69 73 LYS A C 1
ATOM 501 O O . LYS A 1 73 ? -14.272 1.255 -9.119 1.00 96.69 73 LYS A O 1
ATOM 506 N N . LEU A 1 74 ? -15.428 -0.464 -8.260 1.00 97.38 74 LEU A N 1
ATOM 507 C CA . LEU A 1 74 ? -14.511 -1.474 -8.786 1.00 97.38 74 LEU A CA 1
ATOM 508 C C . LEU A 1 74 ? -14.510 -1.435 -10.315 1.00 97.38 74 LEU A C 1
ATOM 510 O O . LEU A 1 74 ? -15.570 -1.402 -10.943 1.00 97.38 74 LEU A O 1
ATOM 514 N N . LEU A 1 75 ? -13.318 -1.508 -10.900 1.00 97.44 75 LEU A N 1
ATOM 515 C CA . LEU A 1 75 ? -13.158 -1.638 -12.339 1.00 97.44 75 LEU A CA 1
ATOM 516 C C . LEU A 1 75 ? -13.770 -2.983 -12.790 1.00 97.44 75 LEU A C 1
ATOM 518 O O . LEU A 1 75 ? -13.399 -4.025 -12.226 1.00 97.44 75 LEU A O 1
ATOM 522 N N . PRO A 1 76 ? -14.690 -3.000 -13.777 1.00 97.06 76 PRO A N 1
ATOM 523 C CA . PRO A 1 76 ? -15.451 -4.189 -14.164 1.00 97.06 76 PRO A CA 1
ATOM 524 C C . PRO A 1 76 ? -14.625 -5.150 -15.037 1.00 97.06 76 PRO A C 1
ATOM 526 O O . PRO A 1 76 ? -14.967 -5.443 -16.178 1.00 97.06 76 PRO A O 1
ATOM 529 N N . ASN A 1 77 ? -13.521 -5.662 -14.492 1.00 97.50 77 ASN A N 1
ATOM 530 C CA . ASN A 1 77 ? -12.632 -6.615 -15.151 1.00 97.50 77 ASN A CA 1
ATOM 531 C C . ASN A 1 77 ? -12.257 -7.744 -14.180 1.00 97.50 77 ASN A C 1
ATOM 533 O O . ASN A 1 77 ? -11.320 -7.628 -13.393 1.00 97.50 77 ASN A O 1
ATOM 537 N N . ALA A 1 78 ? -12.993 -8.855 -14.234 1.00 97.62 78 ALA A N 1
ATOM 538 C CA . ALA A 1 78 ? -12.825 -9.959 -13.290 1.00 97.62 78 ALA A CA 1
ATOM 539 C C . ALA A 1 78 ? -11.438 -10.629 -13.361 1.00 97.62 78 ALA A C 1
ATOM 541 O O . ALA A 1 78 ? -10.954 -11.130 -12.346 1.00 97.62 78 ALA A O 1
ATOM 542 N N . GLU A 1 79 ? -10.795 -10.649 -14.531 1.00 97.31 79 GLU A N 1
ATOM 543 C CA . GLU A 1 79 ? -9.444 -11.199 -14.690 1.00 97.31 79 GLU A CA 1
ATOM 544 C C . GLU A 1 79 ? -8.400 -10.325 -14.008 1.00 97.31 79 GLU A C 1
ATOM 546 O O . GLU A 1 79 ? -7.608 -10.831 -13.212 1.00 97.31 79 GLU A O 1
ATOM 551 N N . LEU A 1 80 ? -8.463 -9.013 -14.233 1.00 97.31 80 LEU A N 1
ATOM 552 C CA . LEU A 1 80 ? -7.582 -8.053 -13.580 1.00 97.31 80 LEU A CA 1
ATOM 553 C C . LEU A 1 80 ? -7.781 -8.045 -12.058 1.00 97.31 80 LEU A C 1
ATOM 555 O O . LEU A 1 80 ? -6.799 -8.058 -11.316 1.00 97.31 80 LEU A O 1
ATOM 559 N N . GLN A 1 81 ? -9.030 -8.110 -11.578 1.00 98.19 81 GLN A N 1
ATOM 560 C CA . GLN A 1 81 ? -9.307 -8.224 -10.140 1.00 98.19 81 GLN A CA 1
ATOM 561 C C . GLN A 1 81 ? -8.645 -9.478 -9.550 1.00 98.19 81 GLN A C 1
ATOM 563 O O . GLN A 1 81 ? -7.961 -9.390 -8.532 1.00 98.19 81 GLN A O 1
ATOM 568 N N . ARG A 1 82 ? -8.785 -10.643 -10.204 1.00 97.50 82 ARG A N 1
ATOM 569 C CA . ARG A 1 82 ? -8.128 -11.889 -9.764 1.00 97.50 82 ARG A CA 1
ATOM 570 C C . ARG A 1 82 ? -6.608 -11.767 -9.766 1.00 97.50 82 ARG A C 1
ATOM 572 O O . ARG A 1 82 ? -5.972 -12.205 -8.812 1.00 97.50 82 ARG A O 1
ATOM 579 N N . TYR A 1 83 ? -6.038 -11.176 -10.811 1.00 97.25 83 TYR A N 1
ATOM 580 C CA . TYR A 1 83 ? -4.598 -10.993 -10.944 1.00 97.25 83 TYR A CA 1
ATOM 581 C C . TYR A 1 83 ? -4.023 -10.115 -9.824 1.00 97.25 83 TYR A C 1
ATOM 583 O O . TYR A 1 83 ? -3.092 -10.535 -9.136 1.00 97.25 83 TYR A O 1
ATOM 591 N N . VAL A 1 84 ? -4.617 -8.946 -9.569 1.00 97.88 84 VAL A N 1
ATOM 592 C CA . VAL A 1 84 ? -4.185 -8.050 -8.482 1.00 97.88 84 VAL A CA 1
ATOM 593 C C . VAL A 1 84 ? -4.365 -8.713 -7.116 1.00 97.88 84 VAL A C 1
ATOM 595 O O . VAL A 1 84 ? -3.486 -8.610 -6.263 1.00 97.88 84 VAL A O 1
ATOM 598 N N . ASN A 1 85 ? -5.450 -9.467 -6.914 1.00 97.38 85 ASN A N 1
ATOM 599 C CA . ASN A 1 85 ? -5.668 -1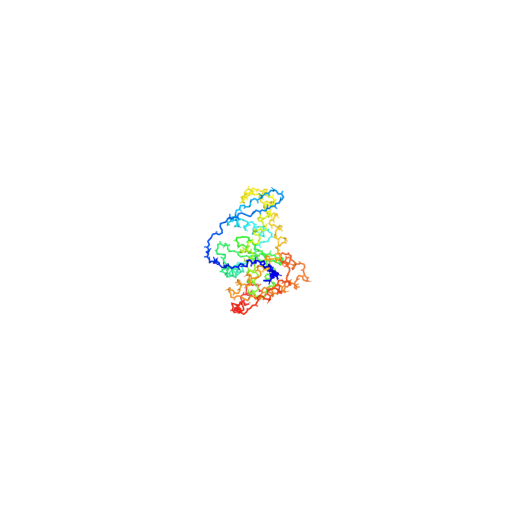0.221 -5.678 1.00 97.38 85 ASN A CA 1
ATOM 600 C C . ASN A 1 85 ? -4.622 -11.326 -5.469 1.00 97.38 85 ASN A C 1
ATOM 602 O O . ASN A 1 85 ? -4.177 -11.525 -4.342 1.00 97.38 85 ASN A O 1
ATOM 606 N N . LEU A 1 86 ? -4.189 -12.003 -6.536 1.00 96.50 86 LEU A N 1
ATOM 607 C CA . LEU A 1 86 ? -3.125 -13.007 -6.482 1.00 96.50 86 LEU A CA 1
ATOM 608 C C . LEU A 1 86 ? -1.785 -12.383 -6.065 1.00 96.50 86 LEU A C 1
ATOM 610 O O . LEU A 1 86 ? -1.137 -12.894 -5.153 1.00 96.50 86 LEU A O 1
ATOM 614 N N . VAL A 1 87 ? -1.385 -11.279 -6.707 1.00 96.81 87 VAL A N 1
ATOM 615 C CA . VAL A 1 87 ? -0.132 -10.571 -6.388 1.00 96.81 87 VAL A CA 1
ATOM 616 C C . VAL A 1 87 ? -0.173 -10.030 -4.957 1.00 96.81 87 VAL A C 1
ATOM 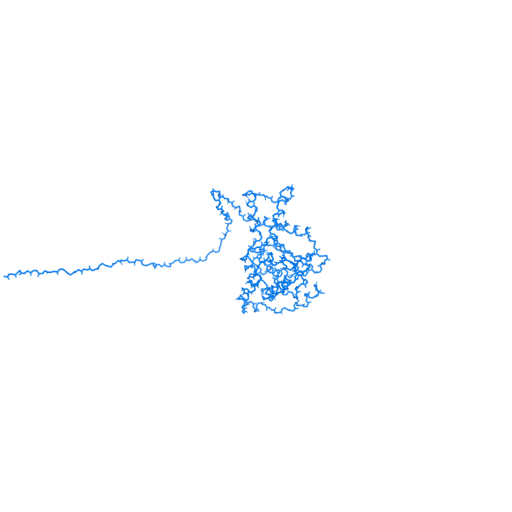618 O O . VAL A 1 87 ? 0.742 -10.284 -4.176 1.00 96.81 87 VAL A O 1
ATOM 621 N N . GLY A 1 88 ? -1.267 -9.360 -4.584 1.00 97.38 88 GLY A N 1
ATOM 622 C CA . GLY A 1 88 ? -1.459 -8.806 -3.246 1.00 97.38 88 GLY A CA 1
ATOM 623 C C . GLY A 1 88 ? -1.423 -9.865 -2.143 1.00 97.38 88 GLY A C 1
ATOM 624 O O . GLY A 1 88 ? -0.732 -9.695 -1.140 1.00 97.38 88 GLY A O 1
ATOM 625 N N . ARG A 1 89 ? -2.109 -11.000 -2.328 1.00 96.94 89 ARG A N 1
ATOM 626 C CA . ARG A 1 89 ? -2.066 -12.109 -1.357 1.00 96.94 89 ARG A CA 1
ATOM 627 C C . ARG A 1 89 ? -0.663 -12.675 -1.212 1.00 96.94 89 ARG A C 1
ATOM 629 O O . ARG A 1 89 ? -0.213 -12.881 -0.092 1.00 96.94 89 ARG A O 1
ATOM 636 N N . ARG A 1 90 ? 0.052 -12.854 -2.326 1.00 96.00 90 ARG A N 1
ATOM 637 C CA . ARG A 1 90 ? 1.419 -13.382 -2.313 1.00 96.00 90 ARG A CA 1
ATOM 638 C C . ARG A 1 90 ? 2.361 -12.534 -1.457 1.00 96.00 90 ARG A C 1
ATOM 640 O O . ARG A 1 90 ? 3.160 -13.109 -0.721 1.00 96.00 90 ARG A O 1
ATOM 647 N N . VAL A 1 91 ? 2.266 -11.202 -1.534 1.00 96.62 91 VAL A N 1
ATOM 648 C CA . VAL A 1 91 ? 3.065 -10.303 -0.678 1.00 96.62 91 VAL A CA 1
ATOM 649 C C . VAL A 1 91 ? 2.548 -10.271 0.762 1.00 96.62 91 VAL A C 1
ATOM 651 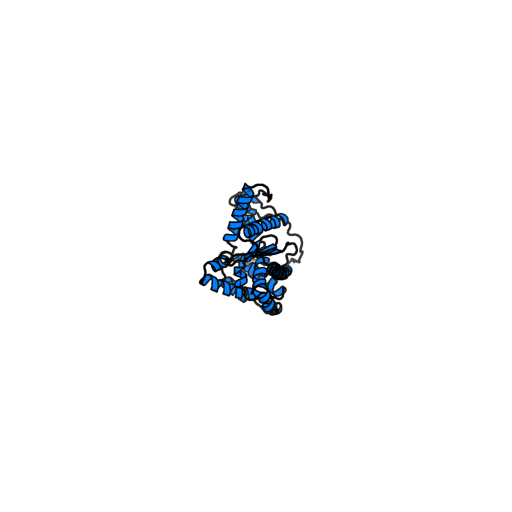O O . VAL A 1 91 ? 3.346 -10.348 1.693 1.00 96.62 91 VAL A O 1
ATOM 654 N N . ALA A 1 92 ? 1.228 -10.249 0.973 1.00 97.50 92 ALA A N 1
ATOM 655 C CA . ALA A 1 92 ? 0.632 -10.262 2.310 1.00 97.50 92 ALA A CA 1
ATOM 656 C C . ALA A 1 92 ? 0.992 -11.518 3.118 1.00 97.50 92 ALA A C 1
ATOM 658 O O . ALA A 1 92 ? 1.259 -11.426 4.319 1.00 97.50 92 ALA A O 1
ATOM 659 N N . ASP A 1 93 ? 1.092 -12.670 2.452 1.00 96.56 93 ASP A N 1
ATOM 660 C CA . ASP A 1 93 ? 1.499 -13.941 3.052 1.00 96.56 93 ASP A CA 1
ATOM 661 C C . ASP A 1 93 ? 2.941 -13.919 3.588 1.00 96.56 93 ASP A C 1
ATOM 663 O O . ASP A 1 93 ? 3.296 -14.773 4.401 1.00 96.56 93 ASP A O 1
ATOM 667 N N . GLN A 1 94 ? 3.762 -12.933 3.207 1.00 96.38 94 GLN A N 1
ATOM 668 C CA . GLN A 1 94 ? 5.123 -12.746 3.731 1.00 96.38 94 GLN A CA 1
ATOM 669 C C . GLN A 1 94 ? 5.194 -11.863 4.979 1.00 96.38 94 GLN A C 1
ATOM 671 O O . GLN A 1 94 ? 6.254 -11.775 5.609 1.00 96.38 94 GLN A O 1
ATOM 676 N N . SER A 1 95 ? 4.078 -11.232 5.350 1.00 96.38 95 SER A N 1
ATOM 677 C CA . SER A 1 95 ? 3.962 -10.484 6.597 1.00 96.38 95 SER A CA 1
ATOM 678 C C . SER A 1 95 ? 3.733 -11.409 7.792 1.00 96.38 95 SER A C 1
ATOM 680 O O . SER A 1 95 ? 3.303 -12.561 7.668 1.00 96.38 95 SER A O 1
ATOM 682 N N . GLU A 1 96 ? 3.979 -10.882 8.983 1.00 94.00 96 GLU A N 1
ATOM 683 C CA . GLU A 1 96 ? 3.637 -11.503 10.259 1.00 94.00 96 GLU A CA 1
ATOM 684 C C . GLU A 1 96 ? 2.120 -11.563 10.516 1.00 94.00 96 GLU A C 1
ATOM 686 O O . GLU A 1 96 ? 1.673 -12.273 11.417 1.00 94.00 96 GLU A O 1
ATOM 691 N N . ARG A 1 97 ? 1.307 -10.851 9.724 1.00 90.12 97 ARG A N 1
ATOM 692 C CA . ARG A 1 97 ? -0.119 -10.661 9.986 1.00 90.12 97 ARG A CA 1
ATOM 693 C C . ARG A 1 97 ? -0.991 -11.703 9.285 1.00 90.12 97 ARG A C 1
ATOM 695 O O . ARG A 1 97 ? -1.477 -11.498 8.172 1.00 90.12 97 ARG A O 1
ATOM 702 N N . LYS A 1 98 ? -1.190 -12.838 9.962 1.00 86.25 98 LYS A N 1
ATOM 703 C CA . LYS A 1 98 ? -1.931 -14.008 9.442 1.00 86.25 98 LYS A CA 1
ATOM 704 C C . LYS A 1 98 ? -3.445 -13.967 9.667 1.00 86.25 98 LYS A C 1
ATOM 706 O O . LYS A 1 98 ? -4.170 -14.736 9.050 1.00 86.25 98 LYS A O 1
ATOM 711 N N . ASP A 1 99 ? -3.917 -13.098 10.552 1.00 83.06 99 ASP A N 1
ATOM 712 C CA . ASP A 1 99 ? -5.321 -12.968 10.958 1.00 83.06 99 ASP A CA 1
ATOM 713 C C . ASP A 1 99 ? -6.126 -11.983 10.091 1.00 83.06 99 ASP A C 1
ATOM 715 O O . ASP A 1 99 ? -7.357 -11.960 10.146 1.00 83.06 99 ASP A O 1
ATOM 719 N N . ALA A 1 100 ? -5.449 -11.160 9.286 1.00 86.25 100 ALA A N 1
ATOM 720 C CA . ALA A 1 100 ? -6.101 -10.165 8.447 1.00 86.25 100 ALA A CA 1
ATOM 721 C C . ALA A 1 100 ? -6.856 -10.808 7.272 1.00 86.25 100 ALA A C 1
ATOM 723 O O . ALA A 1 100 ? -6.359 -11.684 6.563 1.00 86.25 100 ALA A O 1
ATOM 724 N N . ALA A 1 101 ? -8.068 -10.312 7.016 1.00 89.12 101 ALA A N 1
ATOM 725 C CA . ALA A 1 101 ? -8.903 -10.756 5.908 1.00 89.12 101 ALA A CA 1
ATOM 726 C C . ALA A 1 101 ? -8.499 -10.037 4.611 1.00 89.12 101 ALA A C 1
ATOM 728 O O . ALA A 1 101 ? -9.255 -9.203 4.101 1.00 89.12 101 ALA A O 1
ATOM 729 N N . TRP A 1 102 ? -7.308 -10.345 4.095 1.00 95.69 102 TRP A N 1
ATOM 730 C CA . TRP A 1 102 ? -6.726 -9.676 2.932 1.00 95.69 102 TRP A CA 1
ATOM 731 C C . TRP A 1 102 ? -7.639 -9.721 1.700 1.00 95.69 102 TRP A C 1
ATOM 733 O O . TRP A 1 102 ? -8.049 -10.786 1.228 1.00 95.69 102 TRP A O 1
ATOM 743 N N . ALA A 1 103 ? -7.955 -8.545 1.168 1.00 96.25 103 ALA A N 1
ATOM 744 C CA . ALA A 1 103 ? -8.676 -8.372 -0.080 1.00 96.25 103 ALA A CA 1
ATOM 745 C C . ALA A 1 103 ? -8.099 -7.178 -0.834 1.00 96.25 103 ALA A C 1
ATOM 747 O O . ALA A 1 103 ? -7.990 -6.086 -0.283 1.00 96.25 103 ALA A O 1
ATOM 748 N N . PHE A 1 104 ? -7.776 -7.410 -2.101 1.00 98.19 104 PHE A N 1
ATOM 749 C CA . PHE A 1 104 ? -7.223 -6.415 -3.004 1.00 98.19 104 PHE A CA 1
ATOM 750 C C . PHE A 1 104 ? -8.201 -6.166 -4.142 1.00 98.19 104 PHE A C 1
ATOM 752 O O . PHE A 1 104 ? -8.814 -7.119 -4.637 1.00 98.19 104 PHE A O 1
ATOM 759 N N . GLY A 1 105 ? -8.332 -4.918 -4.568 1.00 97.50 105 GLY A N 1
ATOM 760 C CA . GLY A 1 105 ? -9.206 -4.565 -5.676 1.00 97.50 105 GLY A CA 1
ATOM 761 C C . GLY A 1 105 ? -8.677 -3.401 -6.493 1.00 97.50 105 GLY A C 1
ATOM 762 O O . GLY A 1 105 ? -7.958 -2.545 -5.986 1.00 97.50 105 GLY A O 1
ATOM 763 N N . VAL A 1 106 ? -9.060 -3.378 -7.764 1.00 98.38 106 VAL A N 1
ATOM 764 C CA . VAL A 1 106 ? -8.819 -2.250 -8.663 1.00 98.38 106 VAL A CA 1
ATOM 765 C C . VAL A 1 106 ? -10.068 -1.389 -8.724 1.00 98.38 106 VAL A C 1
ATOM 767 O O . VAL A 1 106 ? -11.148 -1.906 -9.020 1.00 98.38 106 VAL A O 1
ATOM 770 N N . ILE A 1 107 ? -9.928 -0.094 -8.470 1.00 97.62 107 ILE A N 1
ATOM 771 C CA . ILE A 1 107 ? -11.007 0.887 -8.623 1.00 97.62 107 ILE A CA 1
ATOM 772 C C . ILE A 1 107 ? -10.823 1.687 -9.908 1.00 97.62 107 ILE A C 1
ATOM 774 O O . ILE A 1 107 ? -9.699 1.992 -10.310 1.00 97.62 107 ILE A O 1
ATOM 778 N N . ASP A 1 108 ? -11.937 2.009 -10.554 1.00 96.75 108 ASP A N 1
ATOM 779 C CA . ASP A 1 108 ? -11.958 2.834 -11.753 1.00 96.75 108 ASP A CA 1
ATOM 780 C C . ASP A 1 108 ? -11.817 4.308 -11.362 1.00 96.75 108 ASP A C 1
ATOM 782 O O . ASP A 1 108 ? -12.764 4.938 -10.889 1.00 96.75 108 ASP A O 1
ATOM 786 N N . SER A 1 109 ? -10.594 4.828 -11.459 1.00 93.56 109 SER A N 1
ATOM 787 C CA . SER A 1 109 ? -10.266 6.198 -11.078 1.00 93.56 109 SER A CA 1
ATOM 788 C C . SER A 1 109 ? -9.066 6.702 -11.869 1.00 93.56 109 SER A C 1
ATOM 790 O O . SER A 1 109 ? -8.042 6.022 -11.966 1.00 93.56 109 SER A O 1
ATOM 792 N N . SER A 1 110 ? -9.187 7.925 -12.389 1.00 91.19 110 SER A N 1
ATOM 793 C CA . SER A 1 110 ? -8.100 8.650 -13.049 1.00 91.19 110 SER A CA 1
ATOM 794 C C . SER A 1 110 ? -7.082 9.233 -12.064 1.00 91.19 110 SER A C 1
ATOM 796 O O . SER A 1 110 ? -6.028 9.700 -12.484 1.00 91.19 110 SER A O 1
ATOM 798 N N . ALA A 1 111 ? -7.390 9.238 -10.763 1.00 88.50 111 ALA A N 1
ATOM 799 C CA . ALA A 1 111 ? -6.459 9.689 -9.741 1.00 88.50 111 ALA A CA 1
ATOM 800 C C . ALA A 1 111 ? -5.363 8.641 -9.536 1.00 88.50 111 ALA A C 1
ATOM 802 O O . ALA A 1 111 ? -5.657 7.453 -9.441 1.00 88.50 111 ALA A O 1
ATOM 803 N N . ILE A 1 112 ? -4.109 9.071 -9.427 1.00 90.25 112 ILE A N 1
ATOM 804 C CA . ILE A 1 112 ? -2.983 8.170 -9.187 1.00 90.25 112 ILE A CA 1
ATOM 805 C C . ILE A 1 112 ? -2.915 7.922 -7.685 1.00 90.25 112 ILE A C 1
ATOM 807 O O . ILE A 1 112 ? -2.507 8.807 -6.939 1.00 90.25 112 ILE A O 1
ATOM 811 N N . ASN A 1 113 ? -3.381 6.756 -7.231 1.00 91.88 113 ASN A N 1
ATOM 812 C CA . ASN A 1 113 ? -3.311 6.390 -5.815 1.00 91.88 113 ASN A CA 1
ATOM 813 C C . ASN A 1 113 ? -3.438 4.881 -5.523 1.00 91.88 113 ASN A C 1
ATOM 815 O O . ASN A 1 113 ? -3.886 4.094 -6.371 1.00 91.88 113 ASN A O 1
ATOM 819 N N . ALA A 1 114 ? -3.099 4.507 -4.292 1.00 93.81 114 ALA A N 1
ATOM 820 C CA . ALA A 1 114 ? -3.459 3.260 -3.629 1.00 93.81 114 ALA A CA 1
ATOM 821 C C . ALA A 1 114 ? -3.933 3.567 -2.196 1.00 93.81 114 ALA A C 1
ATOM 823 O O . ALA A 1 114 ? -3.666 4.637 -1.663 1.00 93.81 114 ALA A O 1
ATOM 824 N N . PHE A 1 115 ? -4.703 2.665 -1.594 1.00 93.12 115 PHE A N 1
ATOM 825 C CA . PHE A 1 115 ? -5.285 2.874 -0.272 1.00 93.12 115 PHE A CA 1
ATOM 826 C C . PHE A 1 115 ? -5.209 1.606 0.573 1.00 93.12 115 PHE A C 1
ATOM 828 O O . PHE A 1 115 ? -5.667 0.547 0.132 1.00 93.12 115 PHE A O 1
ATOM 835 N N . ALA A 1 116 ? -4.759 1.745 1.820 1.00 92.25 116 ALA A N 1
ATOM 836 C CA . ALA A 1 116 ? -4.785 0.709 2.845 1.00 92.25 116 ALA A CA 1
ATOM 837 C C . ALA A 1 116 ? -5.888 0.951 3.891 1.00 92.25 116 ALA A C 1
ATOM 839 O O . ALA A 1 116 ? -5.787 1.772 4.802 1.00 92.25 116 ALA A O 1
ATOM 840 N N . GLY A 1 117 ? -6.952 0.161 3.816 1.00 90.62 117 GLY A N 1
ATOM 841 C CA . GLY A 1 117 ? -7.966 0.054 4.856 1.00 90.62 117 GLY A CA 1
ATOM 842 C C . GLY A 1 117 ? -7.531 -0.894 5.985 1.00 90.62 117 GLY A C 1
ATOM 843 O O . GLY A 1 117 ? -7.030 -1.992 5.702 1.00 90.62 117 GLY A O 1
ATOM 844 N N . PRO A 1 118 ? -7.774 -0.536 7.265 1.00 90.88 118 PRO A N 1
ATOM 845 C CA . PRO A 1 118 ? -7.610 -1.451 8.396 1.00 90.88 118 PRO A CA 1
ATOM 846 C C . PRO A 1 118 ? -8.264 -2.822 8.156 1.00 90.88 118 PRO A C 1
ATOM 848 O O . PRO A 1 118 ? -9.214 -2.950 7.387 1.00 90.88 118 PRO A O 1
ATOM 851 N N . GLY A 1 119 ? -7.742 -3.883 8.772 1.00 89.12 119 GLY A N 1
ATOM 852 C CA . GLY A 1 119 ? -8.286 -5.233 8.566 1.00 89.12 119 GLY A CA 1
ATOM 853 C C . GLY A 1 119 ? -8.020 -5.854 7.181 1.00 89.12 119 GLY A C 1
ATOM 854 O O . GLY A 1 119 ? -8.605 -6.893 6.860 1.00 89.12 119 GLY A O 1
ATOM 855 N N . GLY A 1 120 ? -7.139 -5.254 6.371 1.00 94.12 120 GLY A N 1
ATOM 856 C CA . GLY A 1 120 ? -6.581 -5.872 5.162 1.00 94.12 120 GLY A CA 1
ATOM 857 C C . GLY A 1 120 ? -7.338 -5.586 3.869 1.00 94.12 120 GLY A C 1
ATOM 858 O O . GLY A 1 120 ? -7.343 -6.431 2.976 1.00 94.12 120 GLY A O 1
ATOM 859 N N . LYS A 1 121 ? -8.010 -4.435 3.750 1.00 94.69 121 LYS A N 1
ATOM 860 C CA . LYS A 1 121 ? -8.670 -4.023 2.499 1.00 94.69 121 LYS A CA 1
ATOM 861 C C . LYS A 1 121 ? -7.767 -3.060 1.750 1.00 94.69 121 LYS A C 1
ATOM 863 O O . LYS A 1 121 ? -7.578 -1.950 2.219 1.00 94.69 121 LYS A O 1
ATOM 868 N N . ILE A 1 122 ? -7.217 -3.470 0.616 1.00 97.38 122 ILE A N 1
ATOM 869 C CA . ILE A 1 122 ? -6.301 -2.640 -0.171 1.00 97.38 122 ILE A CA 1
ATOM 870 C C . ILE A 1 122 ? -6.915 -2.372 -1.542 1.00 97.38 122 ILE A C 1
ATOM 872 O O . ILE A 1 122 ? -7.368 -3.294 -2.220 1.00 97.38 122 ILE A O 1
ATOM 876 N N . LEU A 1 123 ? -6.961 -1.108 -1.953 1.00 97.38 123 LEU A N 1
ATOM 877 C CA . LEU A 1 123 ? -7.521 -0.696 -3.239 1.00 97.38 123 LEU A CA 1
ATOM 878 C C . LEU A 1 123 ? -6.473 0.077 -4.033 1.00 97.38 123 LEU A C 1
ATOM 880 O O . LEU A 1 123 ? -5.840 0.977 -3.497 1.00 97.38 123 LEU A O 1
ATOM 884 N N . ILE A 1 124 ? -6.306 -0.260 -5.308 1.00 97.62 124 ILE A N 1
ATOM 885 C CA . ILE A 1 124 ? -5.401 0.430 -6.231 1.00 97.62 124 ILE A CA 1
ATOM 886 C C . ILE A 1 124 ? -6.200 1.054 -7.373 1.00 97.62 124 ILE A C 1
ATOM 888 O O . ILE A 1 124 ? -7.152 0.463 -7.880 1.00 97.62 124 ILE A O 1
ATOM 892 N N . THR A 1 125 ? -5.834 2.264 -7.776 1.00 96.81 125 THR A N 1
ATOM 893 C CA . THR A 1 125 ? -6.495 2.969 -8.884 1.00 96.81 125 THR A CA 1
ATOM 894 C C . THR A 1 125 ? -6.064 2.420 -10.245 1.00 96.81 125 THR A C 1
ATOM 896 O O . THR A 1 125 ? -4.920 1.992 -10.431 1.00 96.81 125 THR A O 1
ATOM 899 N N . SER A 1 126 ? -6.973 2.449 -11.223 1.00 96.31 126 SER A N 1
ATOM 900 C CA . SER A 1 126 ? -6.661 2.095 -12.612 1.00 96.31 126 SER A CA 1
ATOM 901 C C . SER A 1 126 ? -5.577 3.005 -13.205 1.00 96.31 126 SER A C 1
ATOM 903 O O . SER A 1 126 ? -4.704 2.507 -13.914 1.00 96.31 126 SER A O 1
ATOM 905 N N . ALA A 1 127 ? -5.556 4.297 -12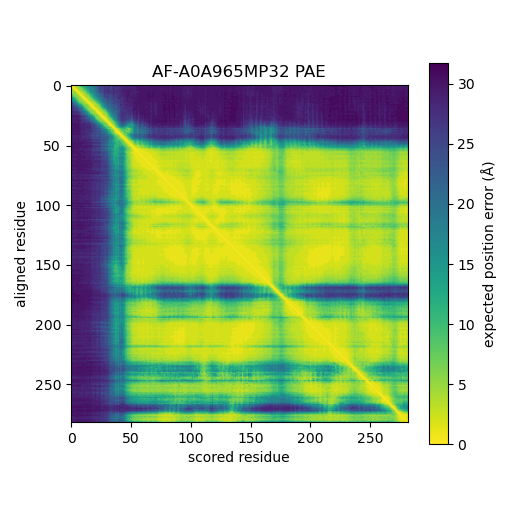.857 1.00 93.75 127 ALA A N 1
ATOM 906 C CA . ALA A 1 127 ? -4.498 5.217 -13.277 1.00 93.75 127 ALA A CA 1
ATOM 907 C C . ALA A 1 127 ? -3.113 4.846 -12.732 1.00 93.75 127 ALA A C 1
ATOM 909 O O . ALA A 1 127 ? -2.153 4.825 -13.504 1.00 93.75 127 ALA A O 1
ATOM 910 N N . LEU A 1 128 ? -2.993 4.492 -11.442 1.00 95.19 128 LEU A N 1
ATOM 911 C CA . LEU A 1 128 ? -1.706 4.047 -10.900 1.00 95.19 128 LEU A CA 1
ATOM 912 C C . LEU A 1 128 ? -1.224 2.781 -11.611 1.00 95.19 128 LEU A C 1
ATOM 914 O O . LEU A 1 128 ? -0.069 2.728 -12.020 1.00 95.19 128 LEU A O 1
ATOM 918 N N . LEU A 1 129 ? -2.106 1.802 -11.848 1.00 95.44 129 LEU A N 1
ATOM 919 C CA . LEU A 1 129 ? -1.752 0.614 -12.632 1.00 95.44 129 LEU A CA 1
ATOM 920 C C . LEU A 1 129 ? -1.228 0.963 -14.030 1.00 95.44 129 LEU A C 1
ATOM 922 O O . LEU A 1 129 ? -0.316 0.312 -14.516 1.00 95.44 129 LEU A O 1
ATOM 926 N N . GLN A 1 130 ? -1.743 1.999 -14.687 1.00 92.94 130 GLN A N 1
ATOM 927 C CA . GLN A 1 130 ? -1.231 2.364 -16.007 1.00 92.94 130 GLN A CA 1
ATOM 928 C C . GLN A 1 130 ? 0.184 2.963 -15.982 1.00 92.94 130 GLN A C 1
ATOM 930 O O . GLN A 1 130 ? 0.875 2.888 -17.000 1.00 92.94 130 GLN A O 1
ATOM 935 N N . ILE A 1 131 ? 0.642 3.491 -14.846 1.00 92.50 131 ILE A N 1
ATOM 936 C CA . ILE A 1 131 ? 1.992 4.057 -14.681 1.00 92.50 131 ILE A CA 1
ATOM 937 C C . ILE A 1 131 ? 3.041 2.976 -14.416 1.00 92.50 131 ILE A C 1
ATOM 939 O O . ILE A 1 131 ? 4.198 3.123 -14.816 1.00 92.50 131 ILE A O 1
ATOM 943 N N . LEU A 1 132 ? 2.661 1.893 -13.737 1.00 93.50 132 LEU A N 1
ATOM 944 C CA . LEU A 1 132 ? 3.594 0.808 -13.446 1.00 93.50 132 LEU A CA 1
ATOM 945 C C . LEU A 1 132 ? 3.916 0.027 -14.732 1.00 93.50 132 LEU A C 1
ATOM 947 O O . LEU A 1 132 ? 3.100 -0.097 -15.649 1.00 93.50 132 LEU A O 1
ATOM 951 N N . GLU A 1 133 ? 5.125 -0.522 -14.799 1.00 91.19 133 GLU A N 1
ATOM 952 C CA . GLU A 1 133 ? 5.640 -1.213 -15.992 1.00 91.19 133 GLU A CA 1
ATOM 953 C C . GLU A 1 133 ? 5.897 -2.706 -15.759 1.00 91.19 133 GLU A C 1
ATOM 955 O O . GLU A 1 133 ? 6.227 -3.440 -16.695 1.00 91.19 133 GLU A O 1
ATOM 960 N N . SER A 1 134 ? 5.752 -3.183 -14.521 1.00 92.38 134 SER A N 1
ATOM 961 C CA . SER A 1 134 ? 6.033 -4.574 -14.165 1.00 92.38 134 SER A CA 1
ATOM 962 C C . SER A 1 134 ? 5.209 -5.071 -12.977 1.00 92.38 134 SER A C 1
ATOM 964 O O . SER A 1 134 ? 4.702 -4.295 -12.167 1.00 92.38 134 SER A O 1
ATOM 966 N N . GLU A 1 135 ? 5.113 -6.400 -12.848 1.00 94.19 135 GLU A N 1
ATOM 967 C CA . GLU A 1 135 ? 4.511 -7.040 -11.672 1.00 94.19 135 GLU A CA 1
ATOM 968 C C . GLU A 1 135 ? 5.333 -6.768 -10.410 1.00 94.19 135 GLU A C 1
ATOM 970 O O . GLU A 1 135 ? 4.750 -6.669 -9.340 1.00 94.19 135 GLU A O 1
ATOM 975 N N . ASP A 1 136 ? 6.652 -6.589 -10.538 1.00 93.69 136 ASP A N 1
ATOM 976 C CA . ASP A 1 136 ? 7.529 -6.214 -9.426 1.00 93.69 136 ASP A CA 1
ATOM 977 C C . ASP A 1 136 ? 7.139 -4.847 -8.838 1.00 93.69 136 ASP A C 1
ATOM 979 O O . ASP A 1 136 ? 7.045 -4.693 -7.623 1.00 93.69 136 ASP A O 1
ATOM 983 N N . GLU A 1 137 ? 6.826 -3.865 -9.686 1.00 94.75 137 GLU A N 1
ATOM 984 C CA . GLU A 1 137 ? 6.356 -2.545 -9.242 1.00 94.75 137 GLU A CA 1
ATOM 985 C C . GLU A 1 137 ? 4.953 -2.597 -8.627 1.00 94.75 137 GLU A C 1
ATOM 987 O O . GLU A 1 137 ? 4.705 -1.955 -7.608 1.00 94.75 137 GLU A O 1
ATOM 992 N N . LEU A 1 138 ? 4.047 -3.404 -9.192 1.00 96.75 138 LEU A N 1
ATOM 993 C CA . LEU A 1 138 ? 2.741 -3.660 -8.576 1.00 96.75 138 LEU A CA 1
ATOM 994 C C . LEU A 1 138 ? 2.895 -4.304 -7.198 1.00 96.75 138 LEU A C 1
ATOM 996 O O . LEU A 1 138 ? 2.275 -3.858 -6.235 1.00 96.75 138 LEU A O 1
ATOM 1000 N N . ALA A 1 139 ? 3.719 -5.343 -7.097 1.00 96.44 139 ALA A N 1
ATOM 1001 C CA . ALA A 1 139 ? 3.975 -6.033 -5.847 1.00 96.44 139 ALA A CA 1
ATOM 1002 C C . ALA A 1 139 ? 4.590 -5.095 -4.805 1.00 96.44 139 ALA A C 1
ATOM 1004 O O . ALA A 1 139 ? 4.187 -5.153 -3.648 1.00 96.44 139 ALA A O 1
ATOM 1005 N N . ALA A 1 140 ? 5.497 -4.204 -5.208 1.00 96.00 140 ALA A N 1
ATOM 1006 C CA . ALA A 1 140 ? 6.093 -3.206 -4.328 1.00 96.00 140 ALA A CA 1
ATOM 1007 C C . ALA A 1 140 ? 5.061 -2.217 -3.763 1.00 96.00 140 ALA A C 1
ATOM 1009 O O . ALA A 1 140 ? 5.037 -2.001 -2.552 1.00 96.00 140 ALA A O 1
ATOM 1010 N N . VAL A 1 141 ? 4.170 -1.672 -4.604 1.00 97.31 141 VAL A N 1
ATOM 1011 C CA . VAL A 1 141 ? 3.070 -0.800 -4.145 1.00 97.31 141 VAL A CA 1
ATOM 1012 C C . VAL A 1 141 ? 2.158 -1.553 -3.177 1.00 97.31 141 VAL A C 1
ATOM 1014 O O . VAL A 1 141 ? 1.884 -1.078 -2.082 1.00 97.31 141 VAL A O 1
ATOM 1017 N N . LEU A 1 142 ? 1.723 -2.765 -3.532 1.00 98.25 142 LEU A N 1
ATOM 1018 C CA . LEU A 1 142 ? 0.840 -3.546 -2.661 1.00 98.25 142 LEU A CA 1
ATOM 1019 C C . LEU A 1 142 ? 1.525 -3.961 -1.352 1.00 98.25 142 LEU A C 1
ATOM 1021 O O . LEU A 1 142 ? 0.868 -4.004 -0.316 1.00 98.25 142 LEU A O 1
ATOM 1025 N N . ALA A 1 143 ? 2.825 -4.257 -1.375 1.00 97.88 143 ALA A N 1
ATOM 1026 C CA . ALA A 1 143 ? 3.596 -4.594 -0.183 1.00 97.88 143 ALA A CA 1
ATOM 1027 C C . ALA A 1 143 ? 3.737 -3.397 0.769 1.00 97.88 143 ALA A C 1
ATOM 1029 O O . ALA A 1 143 ? 3.652 -3.578 1.984 1.00 97.88 143 ALA A O 1
ATOM 1030 N N . HIS A 1 144 ? 3.892 -2.187 0.228 1.00 97.69 144 HIS A N 1
ATOM 1031 C CA . HIS A 1 144 ? 3.862 -0.944 0.996 1.00 97.69 144 HIS A CA 1
ATOM 1032 C C . HIS A 1 144 ? 2.502 -0.751 1.696 1.00 97.69 144 HIS A C 1
ATOM 1034 O O . HIS A 1 144 ? 2.445 -0.582 2.915 1.00 97.69 144 HIS A O 1
ATOM 1040 N N . GLU A 1 145 ? 1.393 -0.922 0.969 1.00 97.19 145 GLU A N 1
ATOM 1041 C CA . GLU A 1 145 ? 0.044 -0.860 1.556 1.00 97.19 145 GLU A CA 1
ATOM 1042 C C . GLU A 1 145 ? -0.197 -1.955 2.611 1.00 97.19 145 GLU A C 1
ATOM 1044 O O . GLU A 1 145 ? -0.795 -1.712 3.663 1.00 97.19 145 GLU A O 1
ATOM 1049 N N . VAL A 1 146 ? 0.308 -3.172 2.378 1.00 98.25 146 VAL A N 1
ATOM 1050 C CA . VAL A 1 146 ? 0.289 -4.255 3.375 1.00 98.25 146 VAL A CA 1
ATOM 1051 C C . VAL A 1 146 ? 1.025 -3.823 4.640 1.00 98.25 146 VAL A C 1
ATOM 1053 O O . VAL A 1 146 ? 0.495 -4.020 5.734 1.00 98.25 146 VAL A O 1
ATOM 1056 N N . ALA A 1 147 ? 2.196 -3.195 4.522 1.00 97.50 147 ALA A N 1
ATOM 1057 C CA . ALA A 1 147 ? 2.956 -2.721 5.672 1.00 97.50 147 ALA A CA 1
ATOM 1058 C C . ALA A 1 147 ? 2.192 -1.661 6.484 1.00 97.50 147 ALA A C 1
ATOM 1060 O O . ALA A 1 147 ? 2.176 -1.742 7.716 1.00 97.50 147 ALA A O 1
ATOM 1061 N N . HIS A 1 148 ? 1.454 -0.748 5.840 1.00 96.56 148 HIS A N 1
ATOM 1062 C CA . HIS A 1 148 ? 0.565 0.184 6.548 1.00 96.56 148 HIS A CA 1
ATOM 1063 C C . HIS A 1 148 ? -0.512 -0.522 7.375 1.00 96.56 148 HIS A C 1
ATOM 1065 O O . HIS A 1 148 ? -0.775 -0.127 8.519 1.00 96.56 148 HIS A O 1
ATOM 1071 N N . VAL A 1 149 ? -1.121 -1.580 6.831 1.00 95.75 149 VAL A N 1
ATOM 1072 C CA . VAL A 1 149 ? -2.107 -2.388 7.562 1.00 95.75 149 VAL A CA 1
ATOM 1073 C C . VAL A 1 149 ? -1.440 -3.156 8.701 1.00 95.75 149 VAL A C 1
ATOM 1075 O O . VAL A 1 149 ? -1.964 -3.167 9.814 1.00 95.75 149 VAL A O 1
ATOM 1078 N N . VAL A 1 150 ? -0.287 -3.783 8.466 1.00 96.19 150 VAL A N 1
ATOM 1079 C CA . VAL A 1 150 ? 0.439 -4.561 9.482 1.00 96.19 150 VAL A CA 1
ATOM 1080 C C . VAL A 1 150 ? 0.842 -3.679 10.666 1.00 96.19 150 VAL A C 1
ATOM 1082 O O . VAL A 1 150 ? 0.568 -4.026 11.814 1.00 96.19 150 VAL A O 1
ATOM 1085 N N . ARG A 1 151 ? 1.380 -2.487 10.391 1.00 95.19 151 ARG A N 1
ATOM 1086 C CA . ARG A 1 151 ? 1.770 -1.477 11.392 1.00 95.19 151 ARG A CA 1
ATOM 1087 C C . ARG A 1 151 ? 0.600 -0.663 11.949 1.00 95.19 151 ARG A C 1
ATOM 1089 O O . ARG A 1 151 ? 0.797 0.230 12.785 1.00 95.19 151 ARG A O 1
ATOM 1096 N N . LYS A 1 152 ? -0.622 -0.954 11.491 1.00 93.81 152 LYS A N 1
ATOM 1097 C CA . LYS A 1 152 ? -1.870 -0.302 11.903 1.00 93.81 152 LYS A CA 1
ATOM 1098 C C . LYS A 1 152 ? -1.822 1.225 11.779 1.00 93.81 152 LYS A C 1
ATOM 1100 O O . LYS A 1 152 ? -2.399 1.921 12.614 1.00 93.81 152 LYS A O 1
ATOM 1105 N N . HIS A 1 153 ? -1.131 1.765 10.772 1.00 93.88 153 HIS A N 1
ATOM 1106 C CA . HIS A 1 153 ? -0.921 3.211 10.634 1.00 93.88 153 HIS A CA 1
ATOM 1107 C C . HIS A 1 153 ? -2.249 3.975 10.549 1.00 93.88 153 HIS A C 1
ATOM 1109 O O . HIS A 1 153 ? -2.556 4.779 11.430 1.00 93.88 153 HIS A O 1
ATOM 1115 N N . HIS A 1 154 ? -3.102 3.642 9.574 1.00 91.12 154 HIS A N 1
ATOM 1116 C CA . HIS A 1 154 ? -4.414 4.283 9.438 1.00 91.12 154 HIS A CA 1
ATOM 1117 C C . HIS A 1 154 ? -5.340 3.999 10.625 1.00 91.12 154 HIS A C 1
ATOM 1119 O O . HIS A 1 154 ? -6.045 4.898 11.077 1.00 91.12 154 HIS A O 1
ATOM 1125 N N . TYR A 1 155 ? -5.319 2.780 11.179 1.00 90.94 155 TYR A N 1
ATOM 1126 C CA . TYR A 1 155 ? -6.158 2.442 12.333 1.00 90.94 155 TYR A CA 1
ATOM 1127 C C . TYR A 1 155 ? -5.812 3.303 13.552 1.00 90.94 155 TYR A C 1
ATOM 1129 O O . TYR A 1 155 ? -6.719 3.856 14.170 1.00 90.94 155 TYR A O 1
ATOM 1137 N N . ARG A 1 156 ? -4.523 3.504 13.861 1.00 90.38 156 ARG A N 1
ATOM 1138 C CA . ARG A 1 156 ? -4.092 4.367 14.972 1.00 90.38 156 ARG A CA 1
ATOM 1139 C C . ARG A 1 156 ? -4.519 5.823 14.774 1.00 90.38 156 ARG A C 1
ATOM 1141 O O . ARG A 1 156 ? -4.999 6.435 15.727 1.00 90.38 156 ARG A O 1
ATOM 1148 N N . VAL A 1 157 ? -4.408 6.360 13.556 1.00 90.19 157 VAL A N 1
ATOM 1149 C CA . VAL A 1 157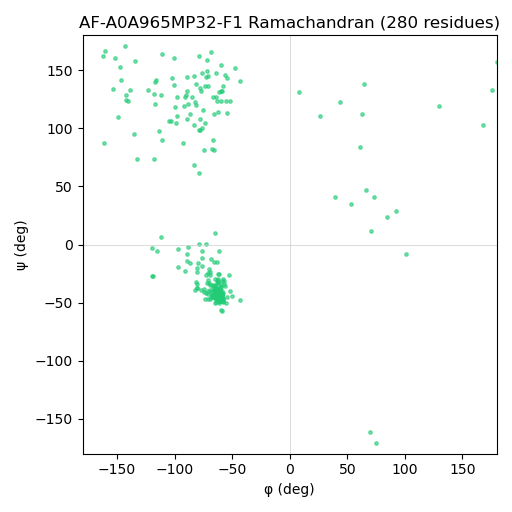 ? -4.846 7.733 13.242 1.00 90.19 157 VAL A CA 1
ATOM 1150 C C . VAL A 1 157 ? -6.360 7.879 13.405 1.00 90.19 157 VAL A C 1
ATOM 1152 O O . VAL A 1 157 ? -6.812 8.764 14.133 1.00 90.19 157 VAL A O 1
ATOM 1155 N N . ILE A 1 158 ? -7.143 6.975 12.807 1.00 88.06 158 ILE A N 1
ATOM 1156 C CA . ILE A 1 158 ? -8.611 6.976 12.906 1.00 88.06 158 ILE A CA 1
ATOM 1157 C C . ILE A 1 158 ? -9.043 6.843 14.370 1.00 88.06 158 ILE A C 1
ATOM 1159 O O . ILE A 1 158 ? -9.892 7.594 14.843 1.00 88.06 158 ILE A O 1
ATOM 1163 N N . ARG A 1 159 ? -8.444 5.916 15.122 1.00 86.06 159 ARG A N 1
ATOM 1164 C CA . ARG A 1 159 ? -8.790 5.669 16.527 1.00 86.06 159 ARG A CA 1
ATOM 1165 C C . ARG A 1 159 ? -8.441 6.869 17.416 1.00 86.06 159 ARG A C 1
ATOM 1167 O O . ARG A 1 159 ? -9.233 7.223 18.284 1.00 86.06 159 ARG A O 1
ATOM 1174 N N . LYS A 1 160 ? -7.308 7.541 17.170 1.00 86.81 160 LYS A N 1
ATOM 1175 C CA . LYS A 1 160 ? -6.936 8.790 17.857 1.00 86.81 160 LYS A CA 1
ATOM 1176 C C . LYS A 1 160 ? -7.932 9.912 17.564 1.00 86.81 160 LYS A C 1
ATOM 1178 O O . LYS A 1 160 ? -8.356 10.589 18.493 1.00 86.81 160 LYS A O 1
ATOM 1183 N N . GLN A 1 161 ? -8.336 10.096 16.308 1.00 85.56 161 GLN A N 1
ATOM 1184 C CA . GLN A 1 161 ? -9.331 11.113 15.953 1.00 85.56 161 GLN A CA 1
ATOM 1185 C C . GLN A 1 161 ? -10.702 10.818 16.570 1.00 85.56 161 GLN A C 1
ATOM 1187 O O . GLN A 1 161 ? -11.316 11.723 17.123 1.00 85.56 161 GLN A O 1
ATOM 1192 N N . ARG A 1 162 ? -11.136 9.549 16.593 1.00 83.06 162 ARG A N 1
ATOM 1193 C CA . ARG A 1 162 ? -12.362 9.145 17.306 1.00 83.06 162 ARG A CA 1
ATOM 1194 C C . ARG A 1 162 ? -12.296 9.469 18.788 1.00 83.06 162 ARG A C 1
ATOM 1196 O O . ARG A 1 162 ? -13.276 9.955 19.334 1.00 83.06 162 ARG A O 1
ATOM 1203 N N . MET A 1 163 ? -11.150 9.221 19.418 1.00 82.69 163 MET A N 1
ATOM 1204 C CA . MET A 1 163 ? -10.947 9.539 20.829 1.00 82.69 163 MET A CA 1
ATOM 1205 C C . MET A 1 163 ? -11.052 11.045 21.099 1.00 82.69 163 MET A C 1
ATOM 1207 O O . MET A 1 163 ? -11.603 11.446 22.118 1.00 82.69 163 MET A O 1
ATOM 1211 N N . LEU A 1 164 ? -10.534 11.879 20.196 1.00 84.56 164 LEU A N 1
ATOM 1212 C CA . LEU A 1 164 ? -10.614 13.337 20.318 1.00 84.56 164 LEU A CA 1
ATOM 1213 C C . LEU A 1 164 ? -12.040 13.860 20.094 1.00 84.56 164 LEU A C 1
ATOM 1215 O O . LEU A 1 164 ? -12.470 14.753 20.815 1.00 84.56 164 LEU A O 1
ATOM 1219 N N . GLU A 1 165 ? -12.767 13.295 19.129 1.00 82.00 165 GLU A N 1
ATOM 1220 C CA . GLU A 1 165 ? -14.111 13.754 18.752 1.00 82.00 165 GLU A CA 1
ATOM 1221 C C . GLU A 1 165 ? -15.211 13.225 19.691 1.00 82.00 165 GLU A C 1
ATOM 1223 O O . GLU A 1 165 ? -16.169 13.931 19.996 1.00 82.00 165 GLU A O 1
ATOM 1228 N N . PHE A 1 166 ? -15.085 11.978 20.160 1.00 78.94 166 PHE A N 1
ATOM 1229 C CA . PHE A 1 166 ? -16.132 11.270 20.912 1.00 78.94 166 PHE A CA 1
ATOM 1230 C C . PHE A 1 166 ? -15.716 10.859 22.336 1.00 78.94 166 PHE A C 1
ATOM 1232 O O . PHE A 1 166 ? -16.529 10.316 23.086 1.00 78.94 166 PHE A O 1
ATOM 1239 N N . GLY A 1 167 ? -14.468 11.109 22.740 1.00 78.50 167 GLY A N 1
ATOM 1240 C CA . GLY A 1 167 ? -13.937 10.681 24.035 1.00 78.50 167 GLY A CA 1
ATOM 1241 C C . GLY A 1 167 ? -13.737 9.164 24.143 1.00 78.50 167 GLY A C 1
ATOM 1242 O O . GLY A 1 167 ? -13.698 8.442 23.151 1.00 78.50 167 GLY A O 1
ATOM 1243 N N . ALA A 1 168 ? -13.630 8.668 25.382 1.00 67.94 168 ALA A N 1
ATOM 1244 C CA . ALA A 1 168 ? -13.431 7.245 25.692 1.00 67.94 168 ALA A CA 1
ATOM 1245 C C . ALA A 1 168 ? -14.674 6.367 25.464 1.00 67.94 168 ALA A C 1
ATOM 1247 O O . ALA A 1 168 ? -14.637 5.169 25.743 1.00 67.94 168 ALA A O 1
ATOM 1248 N N . GLN A 1 169 ? -15.794 6.942 25.012 1.00 59.59 169 GLN A N 1
ATOM 1249 C CA . GLN A 1 169 ? -16.982 6.149 24.737 1.00 59.59 169 GLN A CA 1
ATOM 1250 C C . GLN A 1 169 ? -16.670 5.162 23.615 1.00 59.59 169 GLN A C 1
ATOM 1252 O O . GLN A 1 169 ? -16.291 5.542 22.506 1.00 59.59 169 GLN A O 1
ATOM 1257 N N . SER A 1 170 ? -16.875 3.878 23.904 1.00 54.66 170 SER A N 1
ATOM 1258 C CA . SER A 1 170 ? -16.937 2.832 22.898 1.00 54.66 170 SER A CA 1
ATOM 1259 C C . SER A 1 170 ? -18.170 3.082 22.034 1.00 54.66 170 SER A C 1
ATOM 1261 O O . SER A 1 170 ? -19.239 2.503 22.218 1.00 54.66 170 SER A O 1
ATOM 1263 N N . VAL A 1 171 ? -18.039 3.994 21.071 1.00 56.78 171 VAL A N 1
ATOM 1264 C CA . VAL A 1 171 ? -19.002 4.121 19.987 1.00 56.78 171 VAL A CA 1
ATOM 1265 C C . VAL A 1 171 ? -18.853 2.843 19.182 1.00 56.78 171 VAL A C 1
ATOM 1267 O O . VAL A 1 171 ? -18.005 2.743 18.295 1.00 56.78 171 VAL A O 1
ATOM 1270 N N . ALA A 1 172 ? -19.622 1.821 19.552 1.00 57.88 172 ALA A N 1
ATOM 1271 C CA . ALA A 1 172 ? -19.774 0.649 18.722 1.00 57.88 172 ALA A CA 1
ATOM 1272 C C . ALA A 1 172 ? -20.163 1.164 17.337 1.00 57.88 172 ALA A C 1
ATOM 1274 O O . ALA A 1 172 ? -21.126 1.923 17.209 1.00 57.88 172 ALA A O 1
ATOM 1275 N N . ILE A 1 173 ? -19.381 0.791 16.325 1.00 61.59 173 ILE A N 1
ATOM 1276 C CA . ILE A 1 173 ? -19.735 1.023 14.930 1.00 61.59 173 ILE A CA 1
ATOM 1277 C C . ILE A 1 173 ? -20.949 0.129 14.670 1.00 61.59 173 ILE A C 1
ATOM 1279 O O . ILE A 1 173 ? -20.826 -1.021 14.260 1.00 61.59 173 ILE A O 1
ATOM 1283 N N . LYS A 1 174 ? -22.123 0.621 15.058 1.00 56.72 174 LYS A N 1
ATOM 1284 C CA . LYS A 1 174 ? -23.415 0.045 14.726 1.00 56.72 174 LYS A CA 1
ATOM 1285 C C . LYS A 1 174 ? -23.848 0.728 13.442 1.00 56.72 174 LYS A C 1
ATOM 1287 O O . LYS A 1 174 ? -23.872 1.952 13.386 1.00 56.72 174 LYS A O 1
ATOM 1292 N N . GLU A 1 175 ? -24.194 -0.069 12.440 1.00 53.34 175 GLU A N 1
ATOM 1293 C CA . GLU A 1 175 ? -24.632 0.396 11.116 1.00 53.34 175 GLU A CA 1
ATOM 1294 C C . GLU A 1 175 ? -25.921 1.247 11.153 1.00 53.34 175 GLU A C 1
ATOM 1296 O O . GLU A 1 175 ? -26.303 1.811 10.137 1.00 53.34 175 GLU A O 1
ATOM 1301 N N . ASP A 1 176 ? -26.568 1.389 12.316 1.00 46.16 176 ASP A N 1
ATOM 1302 C CA . ASP A 1 176 ? -27.974 1.795 12.431 1.00 46.16 176 ASP A CA 1
ATOM 1303 C C . ASP A 1 176 ? -28.213 3.189 13.059 1.00 46.16 176 ASP A C 1
ATOM 1305 O O . ASP A 1 176 ? -29.349 3.574 13.320 1.00 46.16 176 ASP A O 1
ATOM 1309 N N . SER A 1 177 ? -27.166 3.985 13.329 1.00 54.94 177 SER A N 1
ATOM 1310 C CA . SER A 1 177 ? -27.329 5.387 13.764 1.00 54.94 177 SER A CA 1
ATOM 1311 C C . SER A 1 177 ? -26.807 6.367 12.708 1.00 54.94 177 SER A C 1
ATOM 1313 O O . SER A 1 177 ? -25.614 6.667 12.618 1.00 54.94 177 SER A O 1
ATOM 1315 N N . SER A 1 178 ? -27.733 6.888 11.896 1.00 56.09 178 SER A N 1
ATOM 1316 C CA . SER A 1 178 ? -27.457 7.722 10.714 1.00 56.09 178 SER A CA 1
ATOM 1317 C C . SER A 1 178 ? -26.494 8.890 10.979 1.00 56.09 178 SER A C 1
ATOM 1319 O O . SER A 1 178 ? -25.538 9.077 10.231 1.00 56.09 178 SER A O 1
ATOM 1321 N N . GLY A 1 179 ? -26.666 9.617 12.089 1.00 61.06 179 GLY A N 1
ATOM 1322 C CA . GLY A 1 179 ? -25.811 10.764 12.430 1.00 61.06 179 GLY A CA 1
ATOM 1323 C C . GLY A 1 179 ? -24.388 10.408 12.890 1.00 61.06 179 GLY A C 1
ATOM 1324 O O . GLY A 1 179 ? -23.469 11.210 12.726 1.00 61.06 179 GLY A O 1
ATOM 1325 N N . MET A 1 180 ? -24.170 9.215 13.452 1.00 65.44 180 MET A N 1
ATOM 1326 C CA . MET A 1 180 ? -22.830 8.766 13.862 1.00 65.44 180 MET A CA 1
ATOM 1327 C C . MET A 1 180 ? -22.039 8.233 12.665 1.00 65.44 180 MET A C 1
ATOM 1329 O O . MET A 1 180 ? -20.838 8.483 12.548 1.00 65.44 180 MET A O 1
ATOM 1333 N N . SER A 1 181 ? -22.725 7.539 11.753 1.00 67.25 181 SER A N 1
ATOM 1334 C CA . SER A 1 181 ? -22.133 7.025 10.518 1.00 67.25 181 SER A CA 1
ATOM 1335 C C . SER A 1 181 ? -21.600 8.151 9.627 1.00 67.25 181 SER A C 1
ATOM 1337 O O . SER A 1 181 ? -20.502 8.033 9.088 1.00 67.25 181 SER A O 1
ATOM 1339 N N . GLU A 1 182 ? -22.326 9.266 9.510 1.00 75.94 182 GLU A N 1
ATOM 1340 C CA . GLU A 1 182 ? -21.910 10.409 8.687 1.00 75.94 182 GLU A CA 1
ATOM 1341 C C . GLU A 1 182 ? -20.659 11.108 9.243 1.00 75.94 182 GLU A C 1
ATOM 1343 O O . GLU A 1 182 ? -19.698 11.344 8.509 1.00 75.94 182 GLU A O 1
ATOM 1348 N N . LYS A 1 183 ? -20.600 11.352 10.561 1.00 78.19 183 LYS A N 1
ATOM 1349 C CA . LYS A 1 183 ? -19.399 11.917 11.201 1.00 78.19 183 LYS A CA 1
ATOM 1350 C C . LYS A 1 183 ? -18.180 11.008 11.045 1.00 78.19 183 LYS A C 1
ATOM 1352 O O . LYS A 1 183 ? -17.085 11.475 10.735 1.00 78.19 183 LYS A O 1
ATOM 1357 N N . LEU A 1 184 ? -18.370 9.704 11.243 1.00 76.62 184 LEU A N 1
ATOM 1358 C CA . LEU A 1 184 ? -17.310 8.710 11.100 1.00 76.62 184 LEU A CA 1
ATOM 1359 C C . LEU A 1 184 ? -16.812 8.618 9.647 1.00 76.62 184 LEU A C 1
ATOM 1361 O O . LEU A 1 184 ? -15.605 8.543 9.422 1.00 76.62 184 LEU A O 1
ATOM 1365 N N . SER A 1 185 ? -17.722 8.695 8.674 1.00 78.44 185 SER A N 1
ATOM 1366 C CA . SER A 1 185 ? -17.410 8.772 7.241 1.00 78.44 185 SER A CA 1
ATOM 1367 C C . SER A 1 185 ? -16.592 10.024 6.897 1.00 78.44 185 SER A C 1
ATOM 1369 O O . SER A 1 185 ? -15.532 9.908 6.278 1.00 78.44 185 SER A O 1
ATOM 1371 N N . GLY A 1 186 ? -17.011 11.206 7.365 1.00 82.38 186 GLY A N 1
ATOM 1372 C CA . GLY A 1 186 ? -16.280 12.458 7.144 1.00 82.38 186 GLY A CA 1
ATOM 1373 C C . GLY A 1 186 ? -14.867 12.437 7.734 1.00 82.38 186 GLY A C 1
ATOM 1374 O O . GLY A 1 186 ? -13.910 12.885 7.101 1.00 82.38 186 GLY A O 1
ATOM 1375 N N . MET A 1 187 ? -14.705 11.840 8.914 1.00 82.56 187 MET A N 1
ATOM 1376 C CA . MET A 1 187 ? -13.397 11.661 9.541 1.00 82.56 187 MET A CA 1
ATOM 1377 C C . MET A 1 187 ? -12.509 10.679 8.761 1.00 82.56 187 MET A C 1
ATOM 1379 O O . MET A 1 187 ? -11.340 10.971 8.522 1.00 82.56 187 MET A O 1
ATOM 1383 N N . VAL A 1 188 ? -13.050 9.546 8.300 1.00 82.88 188 VAL A N 1
ATOM 1384 C CA . VAL A 1 188 ? -12.316 8.619 7.421 1.00 82.88 188 VAL A CA 1
ATOM 1385 C C . VAL A 1 188 ? -11.853 9.324 6.146 1.00 82.88 188 VAL A C 1
ATOM 1387 O O . VAL A 1 188 ? -10.683 9.210 5.781 1.00 82.88 188 VAL A O 1
ATOM 1390 N N . ALA A 1 189 ? -12.729 10.098 5.501 1.00 84.19 189 ALA A N 1
ATOM 1391 C CA . ALA A 1 189 ? -12.372 10.878 4.319 1.00 84.19 189 ALA A CA 1
ATOM 1392 C C . ALA A 1 189 ? -11.234 11.870 4.614 1.00 84.19 189 ALA A C 1
ATOM 1394 O O . ALA A 1 189 ? -10.303 12.001 3.823 1.00 84.19 189 ALA A O 1
ATOM 1395 N N . GLN A 1 190 ? -11.260 12.515 5.782 1.00 84.25 190 GLN A N 1
ATOM 1396 C CA . GLN A 1 190 ? -10.204 13.427 6.209 1.00 84.25 190 GLN A CA 1
ATOM 1397 C C . GLN A 1 190 ? -8.857 12.719 6.432 1.00 84.25 190 GLN A C 1
ATOM 1399 O O . GLN A 1 190 ? -7.824 13.279 6.069 1.00 84.25 190 GLN A O 1
ATOM 1404 N N . VAL A 1 191 ? -8.843 11.509 7.005 1.00 83.50 191 VAL A N 1
ATOM 1405 C CA . VAL A 1 191 ? -7.608 10.710 7.153 1.00 83.50 191 VAL A CA 1
ATOM 1406 C C . VAL A 1 191 ? -7.044 10.326 5.792 1.00 83.50 191 VAL A C 1
ATOM 1408 O O . VAL A 1 191 ? -5.853 10.506 5.560 1.00 83.50 191 VAL A O 1
ATOM 1411 N N . LEU A 1 192 ? -7.897 9.841 4.886 1.00 81.69 192 LEU A N 1
ATOM 1412 C CA . LEU A 1 192 ? -7.481 9.464 3.535 1.00 81.69 192 LEU A CA 1
ATOM 1413 C C . LEU A 1 192 ? -6.938 10.661 2.741 1.00 81.69 192 LEU A C 1
ATOM 1415 O O . LEU A 1 192 ? -6.038 10.483 1.932 1.00 81.69 192 LEU A O 1
ATOM 1419 N N . ALA A 1 193 ? -7.450 11.871 2.984 1.00 80.06 193 ALA A N 1
ATOM 1420 C CA . ALA A 1 193 ? -6.991 13.086 2.310 1.00 80.06 193 ALA A CA 1
ATOM 1421 C C . ALA A 1 193 ? -5.697 13.676 2.900 1.00 80.06 193 ALA A C 1
ATOM 1423 O O . ALA A 1 193 ? -4.910 14.264 2.165 1.00 80.06 193 ALA A O 1
ATOM 1424 N N . ARG A 1 194 ? -5.483 13.566 4.219 1.00 78.12 194 ARG A N 1
ATOM 1425 C CA . ARG A 1 194 ? -4.315 14.160 4.901 1.00 78.12 194 ARG A CA 1
ATOM 1426 C C . ARG A 1 194 ? -3.034 13.335 4.783 1.00 78.12 194 ARG A C 1
ATOM 1428 O O . ARG A 1 194 ? -1.967 13.897 4.998 1.00 78.12 194 ARG A O 1
ATOM 1435 N N . GLY A 1 195 ? -3.139 12.044 4.474 1.00 76.69 195 GLY A N 1
ATOM 1436 C CA . GLY A 1 195 ? -1.986 11.147 4.456 1.00 76.69 195 GLY A CA 1
ATOM 1437 C C . GLY A 1 195 ? -1.494 10.751 5.849 1.00 76.69 195 GLY A C 1
ATOM 1438 O O . GLY A 1 195 ? -2.161 10.990 6.863 1.00 76.69 195 GLY A O 1
ATOM 1439 N N . LEU A 1 196 ? -0.333 10.100 5.891 1.00 85.81 196 LEU A N 1
ATOM 1440 C CA . LEU A 1 196 ? 0.312 9.622 7.115 1.00 85.81 196 LEU A CA 1
ATOM 1441 C C . LEU A 1 196 ? 1.600 10.391 7.436 1.00 85.81 196 LEU A C 1
ATOM 1443 O O . LEU A 1 196 ? 2.177 11.084 6.600 1.00 85.81 196 LEU A O 1
ATOM 1447 N N . ASP A 1 197 ? 2.057 10.249 8.682 1.00 87.50 197 ASP A N 1
ATOM 1448 C CA . ASP A 1 197 ? 3.317 10.833 9.137 1.00 87.50 197 ASP A CA 1
ATOM 1449 C C . ASP A 1 197 ? 4.514 10.224 8.389 1.00 87.50 197 ASP A C 1
ATOM 1451 O O . ASP A 1 197 ? 4.552 9.030 8.099 1.00 87.50 197 ASP A O 1
ATOM 1455 N N . GLN A 1 198 ? 5.560 11.020 8.165 1.00 88.06 198 GLN A N 1
ATOM 1456 C CA . GLN A 1 198 ? 6.746 10.588 7.417 1.00 88.06 198 GLN A CA 1
ATOM 1457 C C . GLN A 1 198 ? 7.433 9.342 8.012 1.00 88.06 198 GLN A C 1
ATOM 1459 O O . GLN A 1 198 ? 7.972 8.511 7.285 1.00 88.06 198 GLN A O 1
ATOM 1464 N N . SER A 1 199 ? 7.415 9.182 9.338 1.00 90.69 199 SER A N 1
ATOM 1465 C CA . SER A 1 199 ? 7.953 7.985 9.994 1.00 90.69 199 SER A CA 1
ATOM 1466 C C . SER A 1 199 ? 7.175 6.719 9.632 1.00 90.69 199 SER A C 1
ATOM 1468 O O . SER A 1 199 ? 7.790 5.671 9.446 1.00 90.69 199 SER A O 1
ATOM 1470 N N . ALA A 1 200 ? 5.851 6.820 9.481 1.00 93.00 200 ALA A N 1
ATOM 1471 C CA . ALA A 1 200 ? 5.003 5.714 9.052 1.00 93.00 200 ALA A CA 1
ATOM 1472 C C . ALA A 1 200 ? 5.332 5.287 7.614 1.00 93.00 200 ALA A C 1
ATOM 1474 O O . ALA A 1 200 ? 5.372 4.091 7.332 1.00 93.00 200 ALA A O 1
ATOM 1475 N N . GLU A 1 201 ? 5.642 6.246 6.738 1.00 94.00 201 GLU A N 1
ATOM 1476 C CA . GLU A 1 201 ? 6.095 5.974 5.370 1.00 94.00 201 GLU A CA 1
ATOM 1477 C C . GLU A 1 201 ? 7.435 5.228 5.348 1.00 94.00 201 GLU A C 1
ATOM 1479 O O . GLU A 1 201 ? 7.558 4.214 4.668 1.00 94.00 201 GLU A O 1
ATOM 1484 N N . PHE A 1 202 ? 8.425 5.663 6.140 1.00 94.00 202 PHE A N 1
ATOM 1485 C CA . PHE A 1 202 ? 9.717 4.967 6.226 1.00 94.00 202 PHE A CA 1
ATOM 1486 C C . PHE A 1 202 ? 9.599 3.554 6.818 1.00 94.00 202 PHE A C 1
ATOM 1488 O O . PHE A 1 202 ? 10.329 2.648 6.408 1.00 94.00 202 PHE A O 1
ATOM 1495 N N . GLU A 1 203 ? 8.707 3.350 7.793 1.00 95.06 203 GLU A N 1
ATOM 1496 C CA . GLU A 1 203 ? 8.405 2.014 8.320 1.00 95.06 203 GLU A CA 1
ATOM 1497 C C . GLU A 1 203 ? 7.763 1.127 7.248 1.00 95.06 203 GLU A C 1
ATOM 1499 O O . GLU A 1 203 ? 8.179 -0.021 7.078 1.00 95.06 203 GLU A O 1
ATOM 1504 N N . ALA A 1 204 ? 6.792 1.667 6.507 1.00 96.44 204 ALA A N 1
ATOM 1505 C CA . ALA A 1 204 ? 6.107 0.950 5.442 1.00 96.44 204 ALA A CA 1
ATOM 1506 C C . ALA A 1 204 ? 7.023 0.649 4.245 1.00 96.44 204 ALA A C 1
ATOM 1508 O O . ALA A 1 204 ? 6.920 -0.427 3.663 1.00 96.44 204 ALA A O 1
ATOM 1509 N N . ASP A 1 205 ? 7.960 1.538 3.912 1.00 95.81 205 ASP A N 1
ATOM 1510 C CA . ASP A 1 205 ? 9.010 1.300 2.915 1.00 95.81 205 ASP A CA 1
ATOM 1511 C C . ASP A 1 205 ? 9.885 0.115 3.289 1.00 95.81 205 ASP A C 1
ATOM 1513 O O . ASP A 1 205 ? 10.001 -0.848 2.531 1.00 95.81 205 ASP A O 1
ATOM 1517 N N . ARG A 1 206 ? 10.476 0.168 4.487 1.00 94.75 206 ARG A N 1
ATOM 1518 C CA . ARG A 1 206 ? 11.402 -0.861 4.959 1.00 94.75 206 ARG A CA 1
ATOM 1519 C C . ARG A 1 206 ? 10.737 -2.234 4.961 1.00 94.75 206 ARG A C 1
ATOM 1521 O O . ARG A 1 206 ? 11.307 -3.206 4.469 1.00 94.75 206 ARG A O 1
ATOM 1528 N N . ASP A 1 207 ? 9.540 -2.320 5.528 1.00 96.31 207 ASP A N 1
ATOM 1529 C CA . ASP A 1 207 ? 8.837 -3.592 5.656 1.00 96.31 207 ASP A CA 1
ATOM 1530 C C . ASP A 1 207 ? 8.259 -4.051 4.311 1.00 96.31 207 ASP A C 1
ATOM 1532 O O . ASP A 1 207 ? 8.349 -5.231 3.978 1.00 96.31 207 ASP A O 1
ATOM 1536 N N . GLY A 1 208 ? 7.750 -3.123 3.496 1.00 96.44 208 GLY A N 1
ATOM 1537 C CA . GLY A 1 208 ? 7.258 -3.395 2.148 1.00 96.44 208 GLY A CA 1
ATOM 1538 C C . GLY A 1 208 ? 8.342 -3.976 1.240 1.00 96.44 208 GLY A C 1
ATOM 1539 O O . GLY A 1 208 ? 8.101 -4.981 0.569 1.00 96.44 208 GLY A O 1
ATOM 1540 N N . MET A 1 209 ? 9.563 -3.429 1.283 1.00 94.25 209 MET A N 1
ATOM 1541 C CA . MET A 1 209 ? 10.721 -3.989 0.573 1.00 94.25 209 MET A CA 1
ATOM 1542 C C . MET A 1 209 ? 11.012 -5.429 1.014 1.00 94.25 209 MET A C 1
ATOM 1544 O O . MET A 1 209 ? 11.239 -6.302 0.176 1.00 94.25 209 MET A O 1
ATOM 1548 N N . VAL A 1 210 ? 10.958 -5.708 2.321 1.00 94.00 210 VAL A N 1
ATOM 1549 C CA . VAL A 1 210 ? 11.165 -7.059 2.866 1.00 94.00 210 VAL A CA 1
ATOM 1550 C C . VAL A 1 210 ? 10.057 -8.018 2.420 1.00 94.00 210 VAL A C 1
ATOM 1552 O O . VAL A 1 210 ? 10.354 -9.150 2.031 1.00 94.00 210 VAL A O 1
ATOM 1555 N N . TYR A 1 211 ? 8.790 -7.600 2.455 1.00 95.75 211 TYR A N 1
ATOM 1556 C CA . TYR A 1 211 ? 7.662 -8.435 2.033 1.00 95.75 211 TYR A CA 1
ATOM 1557 C C . TYR A 1 211 ? 7.709 -8.741 0.533 1.00 95.75 211 TYR A C 1
ATOM 1559 O O . TYR A 1 211 ? 7.517 -9.895 0.144 1.00 95.75 211 TYR A O 1
ATOM 1567 N N . ALA A 1 212 ? 8.028 -7.747 -0.301 1.00 94.00 212 ALA A N 1
ATOM 1568 C CA . ALA A 1 212 ? 8.213 -7.930 -1.738 1.00 94.00 212 ALA A CA 1
ATOM 1569 C C . ALA A 1 212 ? 9.367 -8.903 -2.033 1.00 94.00 212 ALA A C 1
ATOM 1571 O O . ALA A 1 212 ? 9.172 -9.885 -2.752 1.00 94.00 212 ALA A O 1
ATOM 1572 N N . ALA A 1 213 ? 10.526 -8.703 -1.397 1.00 92.44 213 ALA A N 1
ATOM 1573 C CA . ALA A 1 213 ? 11.692 -9.567 -1.561 1.00 92.44 213 ALA A CA 1
ATOM 1574 C C . ALA A 1 213 ? 11.390 -11.023 -1.173 1.00 92.44 213 ALA A C 1
ATOM 1576 O O . ALA A 1 213 ? 11.649 -11.946 -1.940 1.00 92.44 213 ALA A O 1
ATOM 1577 N N . ARG A 1 214 ? 10.759 -11.250 -0.013 1.00 92.50 214 ARG A N 1
ATOM 1578 C CA . ARG A 1 214 ? 10.356 -12.597 0.441 1.00 92.50 214 ARG A CA 1
ATOM 1579 C C . ARG A 1 214 ? 9.339 -13.262 -0.484 1.00 92.50 214 ARG A C 1
ATOM 1581 O O . ARG A 1 214 ? 9.326 -14.483 -0.606 1.00 92.50 214 ARG A O 1
ATOM 1588 N N . ALA A 1 215 ? 8.500 -12.472 -1.149 1.00 92.31 215 ALA A N 1
ATOM 1589 C CA . ALA A 1 215 ? 7.544 -12.966 -2.133 1.00 92.31 215 ALA A CA 1
ATOM 1590 C C . ALA A 1 215 ? 8.210 -13.320 -3.478 1.00 92.31 215 ALA A C 1
ATOM 1592 O O . ALA A 1 215 ? 7.550 -13.894 -4.354 1.00 92.31 215 ALA A O 1
ATOM 1593 N N . GLY A 1 216 ? 9.509 -13.038 -3.628 1.00 90.06 216 GLY A N 1
ATOM 1594 C CA . GLY A 1 216 ? 10.296 -13.271 -4.834 1.00 90.06 216 GLY A CA 1
ATOM 1595 C C . GLY A 1 216 ? 10.185 -12.148 -5.863 1.00 90.06 216 GLY A C 1
ATOM 1596 O O . GLY A 1 216 ? 10.373 -12.421 -7.045 1.00 90.06 216 GLY A O 1
ATOM 1597 N N . TYR A 1 217 ? 9.840 -10.932 -5.432 1.00 91.25 217 TYR A N 1
ATOM 1598 C CA . TYR A 1 217 ? 9.816 -9.728 -6.264 1.00 91.25 217 TYR A CA 1
ATOM 1599 C C . TYR A 1 217 ? 11.058 -8.867 -6.030 1.00 91.25 217 TYR A C 1
ATOM 1601 O O . TYR A 1 217 ? 11.725 -8.979 -5.001 1.00 91.25 217 TYR A O 1
ATOM 1609 N N . ASP A 1 218 ? 11.357 -7.987 -6.983 1.00 88.81 218 ASP A N 1
ATOM 1610 C CA . ASP A 1 218 ? 12.466 -7.038 -6.873 1.00 88.81 218 ASP A CA 1
ATOM 1611 C C . ASP A 1 218 ? 12.282 -6.056 -5.699 1.00 88.81 218 ASP A C 1
ATOM 1613 O O . ASP A 1 218 ? 11.404 -5.191 -5.712 1.00 88.81 218 ASP A O 1
ATOM 1617 N N . ALA A 1 219 ? 13.161 -6.164 -4.697 1.00 85.56 219 ALA A N 1
ATOM 1618 C CA . ALA A 1 219 ? 13.164 -5.328 -3.498 1.00 85.56 219 ALA A CA 1
ATOM 1619 C C . ALA A 1 219 ? 13.381 -3.835 -3.804 1.00 85.56 219 ALA A C 1
ATOM 1621 O O . ALA A 1 219 ? 12.964 -2.976 -3.030 1.00 85.56 219 ALA A O 1
ATOM 1622 N N . SER A 1 220 ? 14.022 -3.509 -4.928 1.00 87.94 220 SER A N 1
ATOM 1623 C CA . SER A 1 220 ? 14.279 -2.136 -5.365 1.00 87.94 220 SER A CA 1
ATOM 1624 C C . SER A 1 220 ? 13.146 -1.553 -6.216 1.00 87.94 220 SER A C 1
ATOM 1626 O O . SER A 1 220 ? 13.211 -0.384 -6.596 1.00 87.94 220 SER A O 1
ATOM 1628 N N . ALA A 1 221 ? 12.089 -2.313 -6.519 1.00 91.81 221 ALA A N 1
ATOM 1629 C CA . ALA A 1 221 ? 11.015 -1.839 -7.388 1.00 91.81 221 ALA A CA 1
ATOM 1630 C C . ALA A 1 221 ? 10.278 -0.613 -6.824 1.00 91.81 221 ALA A C 1
ATOM 1632 O O . ALA A 1 221 ? 9.914 0.276 -7.593 1.00 91.81 221 ALA A O 1
ATOM 1633 N N . LEU A 1 222 ? 10.136 -0.497 -5.497 1.00 93.12 222 LEU A N 1
ATOM 1634 C CA . LEU A 1 222 ? 9.493 0.667 -4.873 1.00 93.12 222 LEU A CA 1
ATOM 1635 C C . LEU A 1 222 ? 10.267 1.972 -5.130 1.00 93.12 222 LEU A C 1
ATOM 1637 O O . LEU A 1 222 ? 9.658 3.020 -5.325 1.00 93.12 222 LEU A O 1
ATOM 1641 N N . ILE A 1 223 ? 11.601 1.906 -5.216 1.00 91.62 223 ILE A N 1
ATOM 1642 C CA . ILE A 1 223 ? 12.462 3.052 -5.555 1.00 91.62 223 ILE A CA 1
ATOM 1643 C C . ILE A 1 223 ? 12.110 3.568 -6.957 1.00 91.62 223 ILE A C 1
ATOM 1645 O O . ILE A 1 223 ? 11.888 4.765 -7.131 1.00 91.62 223 ILE A O 1
ATOM 1649 N N . ARG A 1 224 ? 11.969 2.665 -7.938 1.00 91.38 224 ARG A N 1
ATOM 1650 C CA . ARG A 1 224 ? 11.574 3.028 -9.311 1.00 91.38 224 ARG A CA 1
ATOM 1651 C C . ARG A 1 224 ? 10.162 3.601 -9.377 1.00 91.38 224 ARG A C 1
ATOM 1653 O O . ARG A 1 224 ? 9.922 4.548 -10.123 1.00 91.38 224 ARG A O 1
ATOM 1660 N N . VAL A 1 225 ? 9.230 3.064 -8.585 1.00 92.25 225 VAL A N 1
ATOM 1661 C CA . VAL A 1 225 ? 7.876 3.628 -8.473 1.00 92.25 225 VAL A CA 1
ATOM 1662 C C . VAL A 1 225 ? 7.938 5.072 -7.969 1.00 92.25 225 VAL A C 1
ATOM 1664 O O . VAL A 1 225 ? 7.321 5.944 -8.574 1.00 92.25 225 VAL A O 1
ATOM 1667 N N . MET A 1 226 ? 8.732 5.362 -6.933 1.00 89.88 226 MET A N 1
ATOM 1668 C CA . MET A 1 226 ? 8.891 6.731 -6.422 1.00 89.88 226 MET A CA 1
ATOM 1669 C C . MET A 1 226 ? 9.494 7.688 -7.460 1.00 89.88 226 MET A C 1
ATOM 1671 O O . MET A 1 226 ? 9.058 8.837 -7.564 1.00 89.88 226 MET A O 1
ATOM 1675 N N . GLU A 1 227 ? 10.452 7.225 -8.268 1.00 88.94 227 GLU A N 1
ATOM 1676 C CA . GLU A 1 227 ? 11.028 8.011 -9.371 1.00 88.94 227 GLU A CA 1
ATOM 1677 C C . GLU A 1 227 ? 9.974 8.345 -10.435 1.00 88.94 227 GLU A C 1
ATOM 1679 O O . GLU A 1 227 ? 9.852 9.502 -10.848 1.00 88.94 227 GLU A O 1
ATOM 1684 N N . LYS A 1 228 ? 9.150 7.363 -10.824 1.00 88.94 228 LYS A N 1
ATOM 1685 C CA . LYS A 1 228 ? 8.042 7.560 -11.773 1.00 88.94 228 LYS A CA 1
ATOM 1686 C C . LYS A 1 228 ? 7.010 8.548 -11.245 1.00 88.94 228 LYS A C 1
ATOM 1688 O O . LYS A 1 228 ? 6.623 9.465 -11.963 1.00 88.94 228 LYS A O 1
ATOM 1693 N N . LEU A 1 229 ? 6.595 8.398 -9.991 1.00 86.25 229 LEU A N 1
ATOM 1694 C CA . LEU A 1 229 ? 5.615 9.289 -9.369 1.00 86.25 229 LEU A CA 1
ATOM 1695 C C . LEU A 1 229 ? 6.139 10.721 -9.252 1.00 86.25 229 LEU A C 1
ATOM 1697 O O . LEU A 1 229 ? 5.409 11.659 -9.561 1.00 86.25 229 LEU A O 1
ATOM 1701 N N . SER A 1 230 ? 7.416 10.893 -8.905 1.00 84.19 230 SER A N 1
ATOM 1702 C CA . SER A 1 230 ? 8.063 12.212 -8.889 1.00 84.19 230 SER A CA 1
ATOM 1703 C C . SER A 1 230 ? 8.069 12.848 -10.284 1.00 84.19 230 SER A C 1
ATOM 1705 O O . SER A 1 230 ? 7.782 14.035 -10.430 1.00 84.19 230 SER A O 1
ATOM 1707 N N . ALA A 1 231 ? 8.330 12.057 -11.329 1.00 85.56 231 ALA A N 1
ATOM 1708 C CA . ALA A 1 231 ? 8.314 12.535 -12.709 1.00 85.56 231 ALA A CA 1
ATOM 1709 C C . ALA A 1 231 ? 6.903 12.891 -13.215 1.00 85.56 231 ALA A C 1
ATOM 1711 O O . ALA A 1 231 ? 6.766 13.828 -14.005 1.00 85.56 231 ALA A O 1
ATOM 1712 N N . VAL A 1 232 ? 5.869 12.159 -12.784 1.00 83.06 232 VAL A N 1
ATOM 1713 C CA . VAL A 1 232 ? 4.468 12.448 -13.133 1.00 83.06 232 VAL A CA 1
ATOM 1714 C C . VAL A 1 232 ? 3.961 13.672 -12.375 1.00 83.06 232 VAL A C 1
ATOM 1716 O O . VAL A 1 232 ? 3.420 14.577 -13.000 1.00 83.06 232 VAL A O 1
ATOM 1719 N N . SER A 1 233 ? 4.200 13.759 -11.065 1.00 78.19 233 SER A N 1
ATOM 1720 C CA . SER A 1 233 ? 3.780 14.904 -10.246 1.00 78.19 233 SER A CA 1
ATOM 1721 C C . SER A 1 233 ? 4.432 16.216 -10.680 1.00 78.19 233 SER A C 1
ATOM 1723 O O . SER A 1 233 ? 3.799 17.260 -10.595 1.00 78.19 233 SER A O 1
ATOM 1725 N N . ALA A 1 234 ? 5.659 16.181 -11.209 1.00 74.19 234 ALA A N 1
ATOM 1726 C CA . ALA A 1 234 ? 6.298 17.366 -11.782 1.00 74.19 234 ALA A CA 1
ATOM 1727 C C . ALA A 1 234 ? 5.595 17.899 -13.050 1.00 74.19 234 ALA A C 1
ATOM 1729 O O . ALA A 1 234 ? 5.896 19.006 -13.494 1.00 74.19 234 ALA A O 1
ATOM 1730 N N . LYS A 1 235 ? 4.707 17.107 -13.666 1.00 75.69 235 LYS A N 1
ATOM 1731 C CA . LYS A 1 235 ? 4.054 17.409 -14.949 1.00 75.69 235 LYS A CA 1
ATOM 1732 C C . LYS A 1 235 ? 2.533 17.522 -14.854 1.00 75.69 235 LYS A C 1
ATOM 1734 O O . LYS A 1 235 ? 1.946 18.205 -15.688 1.00 75.69 235 LYS A O 1
ATOM 1739 N N . ASP A 1 236 ? 1.908 16.844 -13.895 1.00 69.19 236 ASP A N 1
ATOM 1740 C CA . ASP A 1 236 ? 0.457 16.714 -13.784 1.00 69.19 236 ASP A CA 1
ATOM 1741 C C . ASP A 1 236 ? 0.009 16.758 -12.308 1.00 69.19 236 ASP A C 1
ATOM 1743 O O . ASP A 1 236 ? 0.455 15.917 -11.515 1.00 69.19 236 ASP A O 1
ATOM 1747 N N . PRO A 1 237 ? -0.912 17.670 -11.935 1.00 69.44 237 PRO A N 1
ATOM 1748 C CA . PRO A 1 237 ? -1.551 17.684 -10.618 1.00 69.44 237 PRO A CA 1
ATOM 1749 C C . PRO A 1 237 ? -2.190 16.344 -10.217 1.00 69.44 237 PRO A C 1
ATOM 1751 O O . PRO A 1 237 ? -2.278 16.027 -9.034 1.00 69.44 237 PRO A O 1
ATOM 1754 N N . ALA A 1 238 ? -2.601 15.503 -11.173 1.00 61.84 238 ALA A N 1
ATOM 1755 C CA . ALA A 1 238 ? -3.121 14.164 -10.888 1.00 61.84 238 ALA A CA 1
ATOM 1756 C C . ALA A 1 238 ? -2.085 13.243 -10.209 1.00 61.84 238 ALA A C 1
ATOM 1758 O O . ALA A 1 238 ? -2.469 12.318 -9.489 1.00 61.84 238 ALA A O 1
ATOM 1759 N N . GLY A 1 239 ? -0.784 13.498 -10.410 1.00 61.25 239 GLY A N 1
ATOM 1760 C CA . GLY A 1 239 ? 0.319 12.796 -9.747 1.00 61.25 239 GLY A CA 1
ATOM 1761 C C . GLY A 1 239 ? 0.599 13.275 -8.323 1.00 61.25 239 GLY A C 1
ATOM 1762 O O . GLY A 1 239 ? 1.254 12.563 -7.562 1.00 61.25 239 GLY A O 1
ATOM 1763 N N . GLU A 1 240 ? 0.084 14.446 -7.938 1.00 69.75 240 GLU A N 1
ATOM 1764 C CA . GLU A 1 240 ? 0.299 15.007 -6.603 1.00 69.75 240 GLU A CA 1
ATOM 1765 C C . GLU A 1 240 ? -0.466 14.242 -5.526 1.00 69.75 240 GLU A C 1
ATOM 1767 O O . GLU A 1 240 ? -0.049 14.267 -4.374 1.00 69.75 240 GLU A O 1
ATOM 1772 N N . LEU A 1 241 ? -1.559 13.540 -5.852 1.00 71.44 241 LEU A N 1
ATOM 1773 C CA . LEU A 1 241 ? -2.409 12.927 -4.827 1.00 71.44 241 LEU A CA 1
ATOM 1774 C C . LEU A 1 241 ? -1.689 11.814 -4.049 1.00 71.44 241 LEU A C 1
ATOM 1776 O O . LEU A 1 241 ? -1.747 11.797 -2.817 1.00 71.44 241 LEU A O 1
ATOM 1780 N N . LEU A 1 242 ? -0.979 10.919 -4.743 1.00 74.38 242 LEU A N 1
ATOM 1781 C CA . LEU A 1 242 ? -0.178 9.882 -4.086 1.00 74.38 242 LEU A CA 1
ATOM 1782 C C . LEU A 1 242 ? 0.933 10.522 -3.249 1.00 74.38 242 LEU A C 1
ATOM 1784 O O . LEU A 1 242 ? 1.089 10.190 -2.084 1.00 74.38 242 LEU A O 1
ATOM 1788 N N . LEU A 1 243 ? 1.645 11.515 -3.788 1.00 71.88 243 LEU A N 1
ATOM 1789 C CA . LEU A 1 243 ? 2.713 12.203 -3.053 1.00 71.88 243 LEU A CA 1
ATOM 1790 C C . LEU A 1 243 ? 2.203 13.081 -1.901 1.00 71.88 243 LEU A C 1
ATOM 1792 O O . LEU A 1 243 ? 2.944 13.345 -0.960 1.00 71.88 243 LEU A O 1
ATOM 1796 N N . SER A 1 244 ? 0.949 13.523 -1.951 1.00 75.44 244 SER A N 1
ATOM 1797 C CA . SER A 1 244 ? 0.307 14.279 -0.872 1.00 75.44 244 SER A CA 1
ATOM 1798 C C . SER A 1 244 ? -0.107 13.358 0.268 1.00 75.44 244 SER A C 1
ATOM 1800 O O . SER A 1 244 ? 0.034 13.714 1.434 1.00 75.44 244 SER A O 1
ATOM 1802 N N . THR A 1 245 ? -0.599 12.165 -0.069 1.00 73.44 245 THR A N 1
ATOM 1803 C CA . THR A 1 245 ? -1.008 11.155 0.917 1.00 73.44 245 THR A CA 1
ATOM 1804 C C . THR A 1 245 ? 0.181 10.361 1.473 1.00 73.44 245 THR A C 1
ATOM 1806 O O . THR A 1 245 ? 0.125 9.911 2.617 1.00 73.44 245 THR A O 1
ATOM 1809 N N . HIS A 1 246 ? 1.280 10.299 0.718 1.00 77.94 246 HIS A N 1
ATOM 1810 C CA . HIS A 1 246 ? 2.528 9.608 1.043 1.00 77.94 246 HIS A CA 1
ATOM 1811 C C . HIS A 1 246 ? 3.755 10.513 0.785 1.00 77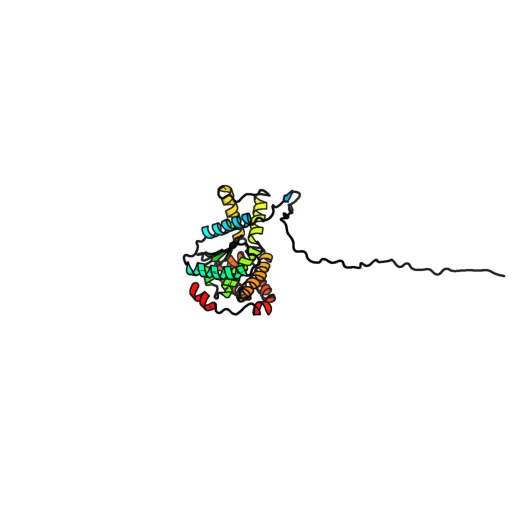.94 246 HIS A C 1
ATOM 1813 O O . HIS A 1 246 ? 4.492 10.334 -0.194 1.00 77.94 246 HIS A O 1
ATOM 1819 N N . PRO A 1 247 ? 4.002 11.520 1.642 1.00 77.25 247 PRO A N 1
ATOM 1820 C CA . PRO A 1 247 ? 4.995 12.557 1.378 1.00 77.25 247 PRO A CA 1
ATOM 1821 C C . PRO A 1 247 ? 6.450 12.070 1.399 1.00 77.25 247 PRO A C 1
ATOM 1823 O O . PRO A 1 247 ? 6.807 11.026 1.947 1.00 77.25 247 PRO A O 1
ATOM 1826 N N . SER A 1 248 ? 7.330 12.924 0.861 1.00 76.19 248 SER A N 1
ATOM 1827 C CA . SER A 1 248 ? 8.799 12.814 0.879 1.00 76.19 248 SER A CA 1
ATOM 1828 C C . SER A 1 248 ? 9.436 11.759 -0.040 1.00 76.19 248 SER A C 1
ATOM 1830 O O . SER A 1 248 ? 10.430 11.135 0.335 1.00 76.19 248 SER A O 1
ATOM 1832 N N . ALA A 1 249 ? 8.929 11.620 -1.271 1.00 80.19 249 ALA A N 1
ATOM 1833 C CA . ALA A 1 249 ? 9.451 10.682 -2.276 1.00 80.19 249 ALA A CA 1
ATOM 1834 C C . ALA A 1 249 ? 10.989 10.651 -2.373 1.00 80.19 249 ALA A C 1
ATOM 1836 O O . ALA A 1 249 ? 11.568 9.572 -2.301 1.00 80.19 249 ALA A O 1
ATOM 1837 N N . GLU A 1 250 ? 11.671 11.802 -2.446 1.00 82.69 250 GLU A N 1
ATOM 1838 C CA . GLU A 1 250 ? 13.140 11.824 -2.562 1.00 82.69 250 GLU A CA 1
ATOM 1839 C C . GLU A 1 250 ? 13.854 11.315 -1.299 1.00 82.69 250 GLU A C 1
ATOM 1841 O O . GLU A 1 250 ? 14.778 10.505 -1.381 1.00 82.69 250 GLU A O 1
ATOM 1846 N N . ASN A 1 251 ? 13.403 11.721 -0.108 1.00 85.06 251 ASN A N 1
ATOM 1847 C CA . ASN A 1 251 ? 14.002 11.259 1.148 1.00 85.06 251 ASN A CA 1
ATOM 1848 C C . ASN A 1 251 ? 13.783 9.755 1.352 1.00 85.06 251 ASN A C 1
ATOM 1850 O O . ASN A 1 251 ? 14.691 9.048 1.798 1.00 85.06 251 ASN A O 1
ATOM 1854 N N . ARG A 1 252 ? 12.591 9.260 1.005 1.00 89.62 252 ARG A N 1
ATOM 1855 C CA . ARG A 1 252 ? 12.251 7.833 0.995 1.00 89.62 252 ARG A CA 1
ATOM 1856 C C . ARG A 1 252 ? 13.121 7.061 0.021 1.00 89.62 252 ARG A C 1
ATOM 1858 O O . ARG A 1 252 ? 13.745 6.086 0.423 1.00 89.62 252 ARG A O 1
ATOM 1865 N N . ARG A 1 253 ? 13.276 7.554 -1.209 1.00 87.38 253 ARG A N 1
ATOM 1866 C CA . ARG A 1 253 ? 14.151 6.972 -2.235 1.00 87.38 253 ARG A CA 1
ATOM 1867 C C . ARG A 1 253 ? 15.593 6.827 -1.745 1.00 87.38 253 ARG A C 1
ATOM 1869 O O . ARG A 1 253 ? 16.148 5.733 -1.802 1.00 87.38 253 ARG A O 1
ATOM 1876 N N . ILE A 1 254 ? 16.175 7.894 -1.188 1.00 86.75 254 ILE A N 1
ATOM 1877 C CA . ILE A 1 254 ? 17.535 7.879 -0.619 1.00 86.75 254 ILE A CA 1
ATOM 1878 C C . ILE A 1 254 ? 17.639 6.887 0.547 1.00 86.75 254 ILE A C 1
ATOM 1880 O O . ILE A 1 254 ? 18.654 6.207 0.701 1.00 86.75 254 ILE A O 1
ATOM 1884 N N . THR A 1 255 ? 16.611 6.812 1.391 1.00 88.94 255 THR A N 1
ATOM 1885 C CA . THR A 1 255 ? 16.602 5.940 2.572 1.00 88.94 255 THR A CA 1
ATOM 1886 C C . THR A 1 255 ? 16.485 4.472 2.175 1.00 88.94 255 THR A C 1
ATOM 1888 O O . THR A 1 255 ? 17.288 3.662 2.632 1.00 88.94 255 THR A O 1
ATOM 1891 N N . MET A 1 256 ? 15.561 4.139 1.274 1.00 90.25 256 MET A N 1
ATOM 1892 C CA . MET A 1 256 ? 15.405 2.799 0.707 1.00 90.25 256 MET A CA 1
ATOM 1893 C C . MET A 1 256 ? 16.673 2.345 -0.016 1.00 90.25 256 MET A C 1
ATOM 1895 O O . MET A 1 256 ? 17.129 1.227 0.201 1.00 90.25 256 MET A O 1
ATOM 1899 N N . ALA A 1 257 ? 17.308 3.220 -0.803 1.00 87.19 257 ALA A N 1
ATOM 1900 C CA . ALA A 1 257 ? 18.551 2.895 -1.504 1.00 87.19 257 ALA A CA 1
ATOM 1901 C C . ALA A 1 257 ? 19.685 2.475 -0.550 1.00 87.19 257 ALA A C 1
ATOM 1903 O O . ALA A 1 257 ? 20.500 1.630 -0.902 1.00 87.19 257 ALA A O 1
ATOM 1904 N N . LYS A 1 258 ? 19.718 3.010 0.679 1.00 88.62 258 LYS A N 1
ATOM 1905 C CA . LYS A 1 258 ? 20.676 2.597 1.723 1.00 88.62 258 LYS A CA 1
ATOM 1906 C C . LYS A 1 258 ? 20.321 1.261 2.386 1.00 88.62 258 LYS A C 1
ATOM 1908 O O . LYS A 1 258 ? 21.170 0.684 3.058 1.00 88.62 258 LYS A O 1
ATOM 1913 N N . GLN A 1 259 ? 19.073 0.813 2.266 1.00 85.56 259 GLN A N 1
ATOM 1914 C CA . GLN A 1 259 ? 18.581 -0.438 2.849 1.00 85.56 259 GLN A CA 1
ATOM 1915 C C . GLN A 1 259 ? 18.720 -1.626 1.893 1.00 85.56 259 GLN A C 1
ATOM 1917 O O . GLN A 1 259 ? 18.777 -2.761 2.366 1.00 85.56 259 GLN A O 1
ATOM 1922 N N . VAL A 1 260 ? 18.800 -1.383 0.578 1.00 83.69 260 VAL A N 1
ATOM 1923 C CA . VAL A 1 260 ? 19.099 -2.427 -0.413 1.00 83.69 260 VAL A CA 1
ATOM 1924 C C . VAL A 1 260 ? 20.462 -3.042 -0.089 1.00 83.69 260 VAL A C 1
ATOM 1926 O O . VAL A 1 260 ? 21.467 -2.345 0.030 1.00 83.69 260 VAL A O 1
ATOM 1929 N N . ASN A 1 261 ? 20.483 -4.358 0.094 1.00 83.44 261 ASN A N 1
ATOM 1930 C CA . ASN A 1 261 ? 21.678 -5.125 0.415 1.00 83.44 261 ASN A CA 1
ATOM 1931 C C . ASN A 1 261 ? 21.643 -6.487 -0.294 1.00 83.44 261 ASN A C 1
ATOM 1933 O O . ASN A 1 261 ? 20.612 -6.889 -0.837 1.00 83.44 261 ASN A O 1
ATOM 1937 N N . ALA A 1 262 ? 22.761 -7.212 -0.240 1.00 79.12 262 ALA A N 1
ATOM 1938 C CA . ALA A 1 262 ? 22.910 -8.497 -0.920 1.00 79.12 262 ALA A CA 1
ATOM 1939 C C . ALA A 1 262 ? 21.865 -9.547 -0.494 1.00 79.12 262 ALA A C 1
ATOM 1941 O O . ALA A 1 262 ? 21.490 -10.390 -1.305 1.00 79.12 262 ALA A O 1
ATOM 1942 N N . ASP A 1 263 ? 21.368 -9.506 0.746 1.00 78.81 263 ASP A N 1
ATOM 1943 C CA . ASP A 1 263 ? 20.356 -10.455 1.224 1.00 78.81 263 ASP A CA 1
ATOM 1944 C C . ASP A 1 263 ? 18.980 -10.176 0.602 1.00 78.81 263 ASP A C 1
ATOM 1946 O O . ASP A 1 263 ? 18.290 -11.109 0.182 1.00 78.81 263 ASP A O 1
ATOM 1950 N N . LEU A 1 264 ? 18.594 -8.899 0.491 1.00 77.31 264 LEU A N 1
ATOM 1951 C CA . LEU A 1 264 ? 17.369 -8.484 -0.200 1.00 77.31 264 LEU A CA 1
ATOM 1952 C C . LEU A 1 264 ? 17.451 -8.760 -1.702 1.00 77.31 264 LEU A C 1
ATOM 1954 O O . LEU A 1 264 ? 16.501 -9.288 -2.275 1.00 77.31 264 LEU A O 1
ATOM 1958 N N . GLU A 1 265 ? 18.591 -8.461 -2.323 1.00 75.56 265 GLU A N 1
ATOM 1959 C CA . GLU A 1 265 ? 18.829 -8.746 -3.741 1.00 75.56 265 GLU A CA 1
ATOM 1960 C C . GLU A 1 265 ? 18.818 -10.249 -4.031 1.00 75.56 265 GLU A C 1
ATOM 1962 O O . GLU A 1 265 ? 18.297 -10.677 -5.053 1.00 75.56 265 GLU A O 1
ATOM 1967 N N . LYS A 1 266 ? 19.334 -11.080 -3.120 1.00 73.75 266 LYS A N 1
ATOM 1968 C CA . LYS A 1 266 ? 19.303 -12.541 -3.266 1.00 73.75 266 LYS A CA 1
ATOM 1969 C C . LYS A 1 266 ? 17.900 -13.122 -3.083 1.00 73.75 266 LYS A C 1
ATOM 1971 O O . LYS A 1 266 ? 17.577 -14.133 -3.707 1.00 73.75 266 LYS A O 1
ATOM 1976 N N . ALA A 1 267 ? 17.079 -12.521 -2.221 1.00 66.62 267 ALA A N 1
ATOM 1977 C CA . ALA A 1 267 ? 15.673 -12.892 -2.067 1.00 66.62 267 ALA A CA 1
ATOM 1978 C C . ALA A 1 267 ? 14.834 -12.471 -3.291 1.00 66.62 267 ALA A C 1
ATOM 1980 O O . ALA A 1 267 ? 13.897 -13.173 -3.677 1.00 66.62 267 ALA A O 1
ATOM 1981 N N . ALA A 1 268 ? 15.223 -11.376 -3.949 1.00 63.59 268 ALA A N 1
ATOM 1982 C CA . ALA A 1 268 ? 14.661 -10.910 -5.205 1.00 63.59 268 ALA A CA 1
ATOM 1983 C C . ALA A 1 268 ? 15.164 -11.750 -6.392 1.00 63.59 268 ALA A C 1
ATOM 1985 O O . ALA A 1 268 ? 16.245 -11.545 -6.933 1.00 63.59 268 ALA A O 1
ATOM 1986 N N . THR A 1 269 ? 14.359 -12.698 -6.866 1.00 57.34 269 THR A N 1
ATOM 1987 C CA . THR A 1 269 ? 14.620 -13.290 -8.186 1.00 57.34 269 THR A CA 1
ATOM 1988 C C . THR A 1 269 ? 14.039 -12.344 -9.241 1.00 57.34 269 THR A C 1
ATOM 1990 O O . THR A 1 269 ? 12.834 -12.103 -9.175 1.00 57.34 269 THR A O 1
ATOM 1993 N N . PRO A 1 270 ? 14.809 -11.814 -10.219 1.00 52.34 270 PRO A N 1
ATOM 1994 C CA . PRO A 1 270 ? 14.251 -10.990 -11.289 1.00 52.34 270 PRO A CA 1
ATOM 1995 C C . PRO A 1 270 ? 13.137 -11.770 -11.972 1.00 52.34 270 PRO A C 1
ATOM 1997 O O . PRO A 1 270 ? 13.349 -12.855 -12.526 1.00 52.34 270 PRO A O 1
ATOM 2000 N N . SER A 1 271 ? 11.917 -11.279 -11.823 1.00 52.50 271 SER A N 1
ATOM 2001 C CA . SER A 1 271 ? 10.764 -12.110 -12.085 1.00 52.50 271 SER A CA 1
ATOM 2002 C C . SER A 1 271 ? 10.627 -12.372 -13.593 1.00 52.50 271 SER A C 1
ATOM 2004 O O . SER A 1 271 ? 10.830 -11.496 -14.436 1.00 52.50 271 SER A O 1
ATOM 2006 N N . ARG A 1 272 ? 10.169 -13.574 -13.967 1.00 52.09 272 ARG A N 1
ATOM 2007 C CA . ARG A 1 272 ? 9.602 -13.844 -15.308 1.00 52.09 272 ARG A CA 1
ATOM 2008 C C . ARG A 1 272 ? 8.288 -13.057 -15.546 1.00 52.09 272 ARG A C 1
ATOM 2010 O O . ARG A 1 272 ? 7.572 -13.329 -16.508 1.00 52.09 272 ARG A O 1
ATOM 2017 N N . SER A 1 273 ? 7.929 -12.113 -14.672 1.00 59.00 273 SER A N 1
ATOM 2018 C CA . SER A 1 273 ? 6.567 -11.602 -14.488 1.00 59.00 273 SER A CA 1
ATOM 2019 C C . SER A 1 273 ? 6.260 -10.307 -15.236 1.00 59.00 273 SER A C 1
ATOM 2021 O O . SER A 1 273 ? 5.099 -9.907 -15.288 1.00 59.00 273 SER A O 1
ATOM 2023 N N . ALA A 1 274 ? 7.234 -9.698 -15.920 1.00 61.16 274 ALA A N 1
ATOM 2024 C CA . ALA A 1 274 ? 6.951 -8.592 -16.841 1.00 61.16 274 ALA A CA 1
ATOM 2025 C C . ALA A 1 274 ? 5.938 -8.993 -17.939 1.00 61.16 274 ALA A C 1
ATOM 2027 O O . ALA A 1 274 ? 5.131 -8.175 -18.375 1.00 61.16 274 ALA A O 1
ATOM 2028 N N . ALA A 1 275 ? 5.935 -10.265 -18.362 1.00 71.25 275 ALA A N 1
ATOM 2029 C CA . ALA A 1 275 ? 4.977 -10.782 -19.342 1.00 71.25 275 ALA A CA 1
ATOM 2030 C C . ALA A 1 275 ? 3.548 -10.907 -18.780 1.00 71.25 275 ALA A C 1
ATOM 2032 O O . ALA A 1 275 ? 2.600 -10.508 -19.452 1.00 71.25 275 ALA A O 1
ATOM 2033 N N . ARG A 1 276 ? 3.398 -11.400 -17.539 1.00 83.44 276 ARG A N 1
ATOM 2034 C CA . ARG A 1 276 ? 2.096 -11.485 -16.850 1.00 83.44 276 ARG A CA 1
ATOM 2035 C C . ARG A 1 276 ? 1.499 -10.102 -16.625 1.00 83.44 276 ARG A C 1
ATOM 2037 O O . ARG A 1 276 ? 0.320 -9.907 -16.893 1.00 83.44 276 ARG A O 1
ATOM 2044 N N . TYR A 1 277 ? 2.317 -9.141 -16.198 1.00 87.50 277 TYR A N 1
ATOM 2045 C CA . TYR A 1 277 ? 1.855 -7.772 -15.994 1.00 87.50 277 TYR A CA 1
ATOM 2046 C C . TYR A 1 277 ? 1.266 -7.167 -17.265 1.00 87.50 277 TYR A C 1
ATOM 2048 O O . TYR A 1 277 ? 0.146 -6.664 -17.239 1.00 87.50 277 TYR A O 1
ATOM 2056 N N . ARG A 1 278 ? 1.985 -7.287 -18.388 1.00 86.25 278 ARG A N 1
ATOM 2057 C CA . ARG A 1 278 ? 1.480 -6.827 -19.682 1.00 86.25 278 ARG A CA 1
ATOM 2058 C C . ARG A 1 278 ? 0.166 -7.512 -20.038 1.00 86.25 278 ARG A C 1
ATOM 2060 O O . ARG A 1 278 ? -0.792 -6.809 -20.272 1.00 86.25 278 ARG A O 1
ATOM 2067 N N . GLN A 1 279 ? 0.076 -8.839 -19.949 1.00 88.94 279 GLN A N 1
ATOM 2068 C CA . GLN A 1 279 ? -1.146 -9.580 -20.294 1.00 88.94 279 GLN A CA 1
ATOM 2069 C C . GLN A 1 279 ? -2.422 -9.072 -19.594 1.00 88.94 279 GLN A C 1
ATOM 2071 O O . GLN A 1 279 ? -3.486 -9.080 -20.206 1.00 88.94 279 GLN A O 1
ATOM 2076 N N . PHE A 1 280 ? -2.343 -8.700 -18.312 1.00 90.75 280 PHE A N 1
ATOM 2077 C CA . PHE A 1 280 ? -3.530 -8.325 -17.533 1.00 90.75 280 PHE A CA 1
ATOM 2078 C C . PHE A 1 280 ? -3.782 -6.814 -17.458 1.00 90.75 280 PHE A C 1
ATOM 2080 O O . PHE A 1 280 ? -4.895 -6.416 -17.114 1.00 90.75 280 PHE A O 1
ATOM 2087 N N . VAL A 1 281 ? -2.769 -5.981 -17.723 1.00 89.44 281 VAL A N 1
ATOM 2088 C CA . VAL A 1 281 ? -2.836 -4.523 -17.503 1.00 89.44 281 VAL A CA 1
ATOM 2089 C C . VAL A 1 281 ? -2.640 -3.703 -18.785 1.00 89.44 281 VAL A C 1
ATOM 2091 O O . VAL A 1 281 ? -3.143 -2.577 -18.848 1.00 89.44 281 VAL A O 1
ATOM 2094 N N . LYS A 1 282 ? -1.917 -4.228 -19.782 1.00 85.50 282 LYS A N 1
ATOM 2095 C CA . LYS A 1 282 ? -1.543 -3.534 -21.026 1.00 85.50 282 LYS A CA 1
ATOM 2096 C C . LYS A 1 282 ? -2.192 -4.182 -22.243 1.00 85.50 282 LYS A C 1
ATOM 2098 O O . LYS A 1 282 ? -2.669 -3.404 -23.091 1.00 85.50 282 LYS A O 1
#

Sequence (282 aa):
MRMTMGSKQQRPISLGLQVCAALGAVCALAGSVCAQGISLDMGGATLKMEPESAQEELAVGRLVAGQILGAAKLLPNAELQRYVNLVGRRVADQSERKDAAWAFGVIDSSAINAFAGPGGKILITSALLQILESEDELAAVLAHEVAHVVRKHHYRVIRKQRMLEFGAQSVAIKEDSSGMSEKLSGMVAQVLARGLDQSAEFEADRDGMVYAARAGYDASALIRVMEKLSAVSAKDPAGELLLSTHPSAENRRITMAKQVNADLEKAATPSRSAARYRQFVK

pLDDT: mean 77.73, std 20.96, range [26.61, 98.38]

Solvent-accessible surface area (backbone atoms only — not comparable to full-atom values): 15854 Å² total; per-residue (Å²): 136,80,88,81,88,88,85,85,84,86,82,85,88,81,85,86,78,89,76,90,82,80,90,80,84,89,75,88,77,91,78,79,91,69,71,73,47,60,72,52,80,66,89,86,50,76,50,59,36,76,50,91,47,72,68,56,38,39,52,52,10,53,51,46,48,49,54,50,46,71,75,31,48,68,46,96,41,73,65,45,34,51,50,50,30,52,48,41,49,49,22,44,70,53,48,93,60,80,84,50,64,71,45,44,42,43,23,53,38,82,51,30,38,70,45,54,20,30,45,30,37,35,40,34,19,48,36,35,59,68,71,50,84,32,40,35,36,50,34,21,53,44,14,27,37,42,26,35,36,71,71,34,51,58,47,54,53,53,52,51,50,45,39,73,76,61,39,73,62,82,74,69,91,58,98,81,45,71,75,59,52,50,56,51,49,55,50,50,52,50,48,67,64,62,34,63,58,64,66,58,51,54,53,14,48,58,46,6,29,51,16,15,6,72,53,37,23,39,41,64,26,47,46,54,49,41,54,50,43,54,59,40,34,77,75,33,77,53,32,38,52,37,46,53,28,49,55,57,51,68,64,49,37,58,51,51,63,72,65,65,44,73,70,43,53,68,40,19,43,85,60,89,36,50,61,58,33,40,76,63,74,106

Foldseek 3Di:
DDDDDDDDDDDDDDDDDDDDDDDDDDDDDDDDPPFQFDWDDDPPDTFTAGGDDLVVLVLQLVLLVVLVCVVFPFDPDPLLLVVLQVLLVLLLVLDPDPQAPAHETETADCFAAWDARASHYIYGYLNVLVLDQWSLLSSLRSLLSSQCNSVVQLVVQLSVVCCVVPNNDPPPPDVPDPVVSVVSSVSSVVLLQQATDQVSLLSSLLRSLVSSLQSQGQSCSNLVSLVSLVVCVVPDVSSVRHCRNRPDSPVSSVSSVVSDDPVSVVSHDHDPTSVVSVVSSD

Secondary structure (DSSP, 8-state):
-------PPPPPP-----------------------PPEEEETTEEEEPPPP-HHHHHHHHHHHHHHHHHHSPBPS-HHHHHHHHHHHHHHHTTSS--SS--EEEEE--SS--EEEETTTEEEEEHHHHHH--SHHHHHHHHHHHHHHHHTTHHHHHHHHHHHHHHTT------TT-HHHHHHHHHHHHHHHHH---HHHHHHHHHHHHHHHHHTTS-TTHHHHHHHHHHHHHTT-GGGHHHHHHS--HHHHHHHHHHH--HHHHHH----TTHHHHHHHH-

Radius of gyration: 27.48 Å; Cα contacts (8 Å, |Δi|>4): 394; chains: 1; bounding box: 99×34×101 Å